Protein AF-A0A7S2APW9-F1 (afdb_monomer_lite)

Sequence (236 aa):
RNNRLPEVPPRSACGMRTLWIALDSVQDPMNLGAVIRSAHFLGAAGVIVCTKNSARLNGTVSKASAGAMELTDVYETNRMDILLRNAVEDGYPVYAAEASDDSNSNDEDDEDDGVDYEDGEFDEDSSSSSSALDSIDMMEAQAAQVEMASSSDSDEEKSDASTSPLTLSDGSIPRIPEGGKAILVIGNEGDGLRYNIRVNCTELVSVPKSPACNPEVDSLNLSVATAILIQKLLNG

Foldseek 3Di:
DDLEDDPQPCPPDFFAEEEEEEEALAADLLLLLLQLLLCQVLPHSAYEYEPPNHHDPDPSSCVSVVNSVVVGDYHYDNCLLSSLLVVVVVVAAEEFEDFPDPDPPPVPPPPPDDDDDDDDDDDDDDDDDDDDDDDDDDDDDDDDDDDDDDDDDDDDDDDDPCLPPQDEDPLDQDAAGGVGYHYYYWYYPPPTDDPSNVSSHNYYHYDDDDPPDDPVQRDDRRSVRSSVSSCRHRPD

Structure (mmCIF, N/CA/C/O backbone):
data_AF-A0A7S2APW9-F1
#
_entry.id   AF-A0A7S2APW9-F1
#
loop_
_atom_site.group_PDB
_atom_site.id
_atom_site.type_symbol
_atom_site.label_atom_id
_atom_site.label_alt_id
_atom_site.label_comp_id
_atom_site.label_asym_id
_atom_site.label_entity_id
_atom_site.label_seq_id
_atom_site.pdbx_PDB_ins_code
_atom_site.Cartn_x
_atom_site.Cartn_y
_atom_site.Cartn_z
_atom_site.occupancy
_atom_site.B_iso_or_equiv
_atom_site.auth_seq_id
_atom_site.auth_comp_id
_atom_site.auth_asym_id
_atom_site.auth_atom_id
_atom_site.pdbx_PDB_model_num
ATOM 1 N N . ARG A 1 1 ? 4.353 13.800 13.347 1.00 47.28 1 ARG A N 1
ATOM 2 C CA . ARG A 1 1 ? 5.181 13.381 14.511 1.00 47.28 1 ARG A CA 1
ATOM 3 C C . ARG A 1 1 ? 4.443 12.435 15.456 1.00 47.28 1 ARG A C 1
ATOM 5 O O . ARG A 1 1 ? 5.106 11.825 16.280 1.00 47.28 1 ARG A O 1
ATOM 12 N N . ASN A 1 2 ? 3.124 12.278 15.330 1.00 57.41 2 ASN A N 1
ATOM 13 C CA . ASN A 1 2 ? 2.394 11.265 16.083 1.00 57.41 2 ASN A CA 1
ATOM 14 C C . ASN A 1 2 ? 2.492 9.955 15.294 1.00 57.41 2 ASN A C 1
ATOM 16 O O . ASN A 1 2 ? 2.179 9.952 14.108 1.00 57.41 2 ASN A O 1
ATOM 20 N N . ASN A 1 3 ? 2.943 8.868 15.923 1.00 70.56 3 ASN A N 1
ATOM 21 C CA . ASN A 1 3 ? 3.022 7.536 15.304 1.00 70.56 3 ASN A CA 1
ATOM 22 C C . ASN A 1 3 ? 1.637 6.865 15.260 1.00 70.56 3 ASN A C 1
ATOM 24 O O . ASN A 1 3 ? 1.501 5.687 15.567 1.00 70.56 3 ASN A O 1
ATOM 28 N N . ARG A 1 4 ? 0.593 7.641 14.974 1.00 78.88 4 ARG A N 1
ATOM 29 C CA . ARG A 1 4 ? -0.787 7.180 14.842 1.00 78.88 4 ARG A CA 1
ATOM 30 C C . ARG A 1 4 ? -1.275 7.552 13.459 1.00 78.88 4 ARG A C 1
ATOM 32 O O . ARG A 1 4 ? -0.857 8.578 12.916 1.00 78.88 4 ARG A O 1
ATOM 39 N N . LEU A 1 5 ? -2.149 6.713 12.914 1.00 80.25 5 LEU A N 1
ATOM 40 C CA . LEU A 1 5 ? -2.843 7.055 11.687 1.00 80.25 5 LEU A CA 1
ATOM 41 C C . LEU A 1 5 ? -3.606 8.369 11.885 1.00 80.25 5 LEU A C 1
ATOM 43 O O . LEU A 1 5 ? -4.172 8.591 12.960 1.00 80.25 5 LEU A O 1
ATOM 47 N N . PRO A 1 6 ? -3.610 9.249 10.876 1.00 76.12 6 PRO A N 1
ATOM 48 C CA . PRO A 1 6 ? -4.484 10.407 10.897 1.00 76.12 6 PRO A CA 1
ATOM 49 C C . PRO A 1 6 ? -5.930 9.921 11.002 1.00 76.12 6 PRO A C 1
ATOM 51 O O . PRO A 1 6 ? -6.296 8.887 10.433 1.00 76.12 6 PRO A O 1
ATOM 54 N N . GLU A 1 7 ? -6.757 10.669 11.728 1.00 70.31 7 GLU A N 1
ATOM 55 C CA . GLU A 1 7 ? -8.192 10.431 11.676 1.00 70.31 7 GLU A CA 1
ATOM 56 C C . GLU A 1 7 ? -8.637 10.627 10.232 1.00 70.31 7 GLU A C 1
ATOM 58 O O . GLU A 1 7 ? -8.526 11.717 9.666 1.00 70.31 7 GLU A O 1
ATOM 63 N N . VAL A 1 8 ? -9.096 9.540 9.616 1.00 66.38 8 VAL A N 1
ATOM 64 C CA . VAL A 1 8 ? -9.720 9.623 8.304 1.00 66.38 8 VAL A CA 1
ATOM 65 C C . VAL A 1 8 ? -10.964 10.477 8.534 1.00 66.38 8 VAL A C 1
ATOM 67 O O . VAL A 1 8 ? -11.754 10.125 9.420 1.00 66.38 8 VAL A O 1
ATOM 70 N N . PRO A 1 9 ? -11.169 11.590 7.802 1.00 54.31 9 PRO A N 1
ATOM 71 C CA . PRO A 1 9 ? -12.425 12.314 7.909 1.00 54.31 9 PRO A CA 1
ATOM 72 C C . PRO A 1 9 ? -13.540 11.293 7.701 1.00 54.31 9 PRO A C 1
ATOM 74 O O . PRO A 1 9 ? -13.382 10.416 6.842 1.00 54.31 9 PRO A O 1
ATOM 77 N N . PRO A 1 10 ? -14.629 11.342 8.485 1.00 50.84 10 PRO A N 1
ATOM 78 C CA . PRO A 1 10 ? -15.689 10.373 8.342 1.00 50.84 10 PRO A CA 1
ATOM 79 C C . PRO A 1 10 ? -16.216 10.542 6.920 1.00 50.84 10 PRO A C 1
ATOM 81 O O . PRO A 1 10 ? -16.931 11.494 6.600 1.00 50.84 10 PRO A O 1
ATOM 84 N N . ARG A 1 11 ? -15.798 9.644 6.021 1.00 53.62 11 ARG A N 1
ATOM 85 C CA . ARG A 1 11 ? -16.421 9.446 4.720 1.00 53.62 11 ARG A CA 1
ATOM 86 C C . ARG A 1 11 ? -17.772 8.828 5.073 1.00 53.62 11 ARG A C 1
ATOM 88 O O . ARG A 1 11 ? -17.938 7.616 5.038 1.00 53.62 11 ARG A O 1
ATOM 95 N N . SER A 1 12 ? -18.676 9.682 5.563 1.00 43.09 12 SER A N 1
ATOM 96 C CA . SER A 1 12 ? -19.961 9.399 6.208 1.00 43.09 12 SER A CA 1
ATOM 97 C C . SER A 1 12 ? -20.981 8.860 5.214 1.00 43.09 12 SER A C 1
ATOM 99 O O . SER A 1 12 ? -22.057 9.423 5.029 1.00 43.09 12 SER A O 1
ATOM 101 N N . ALA A 1 13 ? -20.647 7.755 4.565 1.00 49.84 13 ALA A N 1
ATOM 102 C CA . ALA A 1 13 ? -21.597 6.920 3.872 1.00 49.84 13 ALA A CA 1
ATOM 103 C C . ALA A 1 13 ? -21.501 5.531 4.501 1.00 49.84 13 ALA A C 1
ATOM 105 O O . ALA A 1 13 ? -20.449 4.890 4.485 1.00 49.84 13 ALA A O 1
ATOM 106 N N . CYS A 1 14 ? -22.611 5.102 5.101 1.00 49.09 14 CYS A N 1
ATOM 107 C CA . CYS A 1 14 ? -22.834 3.732 5.540 1.00 49.09 14 CYS A CA 1
ATOM 108 C C . CYS A 1 14 ? -22.318 2.765 4.456 1.00 49.09 14 CYS A C 1
ATOM 110 O O . CYS A 1 14 ? -22.785 2.815 3.321 1.00 49.09 14 CYS A O 1
ATOM 112 N N . GLY A 1 15 ? -21.305 1.960 4.792 1.00 65.62 15 GLY A N 1
ATOM 113 C CA . GLY A 1 15 ? -20.757 0.918 3.917 1.00 65.62 15 GLY A CA 1
ATOM 114 C C . GLY A 1 15 ? -19.388 1.185 3.275 1.00 65.62 15 GLY A C 1
ATOM 115 O O . GLY A 1 15 ? -18.811 0.258 2.708 1.00 65.62 15 GLY A O 1
ATOM 116 N N . MET A 1 16 ? -18.809 2.387 3.392 1.00 78.88 16 MET A N 1
ATOM 117 C CA . MET A 1 16 ? -17.491 2.676 2.799 1.00 78.88 16 MET A CA 1
ATOM 118 C C . MET A 1 16 ? -16.350 1.966 3.542 1.00 78.88 16 MET A C 1
ATOM 120 O O . MET A 1 16 ? -16.144 2.175 4.736 1.00 78.88 16 MET A O 1
ATOM 124 N N . ARG A 1 17 ? -15.584 1.143 2.820 1.00 88.38 17 ARG A N 1
ATOM 125 C CA . ARG A 1 17 ? -14.361 0.493 3.318 1.00 88.38 17 ARG A CA 1
ATOM 126 C C . ARG A 1 17 ? -13.215 1.500 3.365 1.00 88.38 17 ARG A C 1
ATOM 128 O O . ARG A 1 17 ? -13.049 2.293 2.440 1.00 88.38 17 ARG A O 1
ATOM 135 N N . THR A 1 18 ? -12.410 1.446 4.418 1.00 90.44 18 THR A N 1
ATOM 136 C CA . THR A 1 18 ? -11.227 2.300 4.586 1.00 90.44 18 THR A CA 1
ATOM 137 C C . THR A 1 18 ? -9.969 1.450 4.491 1.00 90.44 18 THR A C 1
ATOM 139 O O . THR A 1 18 ? -9.743 0.587 5.332 1.00 90.44 18 THR A O 1
ATOM 142 N N . LEU A 1 19 ? -9.129 1.701 3.490 1.00 93.44 19 LEU A N 1
ATOM 143 C CA . LEU A 1 19 ? -7.855 1.004 3.328 1.00 93.44 19 LEU A CA 1
ATOM 144 C C . LEU A 1 19 ? -6.707 2.006 3.253 1.00 93.44 19 LEU A C 1
ATOM 146 O O . LEU A 1 19 ? -6.682 2.850 2.359 1.00 93.44 19 LEU A O 1
ATOM 150 N N . TRP A 1 20 ? -5.758 1.895 4.176 1.00 95.38 20 TRP A N 1
ATOM 151 C CA . TRP A 1 20 ? -4.487 2.616 4.132 1.00 95.38 20 TRP A CA 1
ATOM 152 C C . TRP A 1 20 ? -3.411 1.764 3.472 1.00 95.38 20 TRP A C 1
ATOM 154 O O . TRP A 1 20 ? -3.355 0.560 3.705 1.00 95.38 20 TRP A O 1
ATOM 164 N N . ILE A 1 21 ? -2.537 2.388 2.684 1.00 96.56 21 ILE A N 1
ATOM 165 C CA . ILE A 1 21 ? -1.404 1.703 2.053 1.00 96.56 21 ILE A CA 1
ATOM 166 C C . ILE A 1 21 ? -0.122 2.147 2.743 1.00 96.56 21 ILE A C 1
ATOM 168 O O . ILE A 1 21 ? 0.209 3.326 2.700 1.00 96.56 21 ILE A O 1
ATOM 172 N N . ALA A 1 22 ? 0.601 1.229 3.370 1.00 95.94 22 ALA A N 1
ATOM 173 C CA . ALA A 1 22 ? 1.898 1.482 3.978 1.00 95.94 22 ALA A CA 1
ATOM 174 C C . ALA A 1 22 ? 3.005 0.909 3.090 1.00 95.94 22 ALA A C 1
ATOM 176 O O . ALA A 1 22 ? 3.008 -0.272 2.767 1.00 95.94 22 ALA A O 1
ATOM 177 N N . LEU A 1 23 ? 3.950 1.751 2.693 1.00 95.06 23 LEU A N 1
ATOM 178 C CA . LEU A 1 23 ? 5.074 1.391 1.843 1.00 95.06 23 LEU A CA 1
ATOM 179 C C . LEU A 1 23 ? 6.351 1.401 2.675 1.00 95.06 23 LEU A C 1
ATOM 181 O O . LEU A 1 23 ? 6.814 2.462 3.111 1.00 95.06 23 LEU A O 1
ATOM 185 N N . ASP A 1 24 ? 6.921 0.218 2.888 1.00 92.75 24 ASP A N 1
ATOM 186 C CA . ASP A 1 24 ? 8.212 0.069 3.540 1.00 92.75 24 ASP A CA 1
ATOM 187 C C . ASP A 1 24 ? 9.326 -0.003 2.497 1.00 92.75 24 ASP A C 1
ATOM 189 O O . ASP A 1 24 ? 9.409 -0.924 1.690 1.00 92.75 24 ASP A O 1
ATOM 193 N N . SER A 1 25 ? 10.230 0.974 2.556 1.00 90.31 25 SER A N 1
ATOM 194 C CA . SER A 1 25 ? 11.487 0.957 1.807 1.00 90.31 25 SER A CA 1
ATOM 195 C C . SER A 1 25 ? 11.339 0.897 0.276 1.00 90.31 25 SER A C 1
ATOM 197 O O . SER A 1 25 ? 12.177 0.304 -0.404 1.00 90.31 25 SER A O 1
ATOM 199 N N . VAL A 1 26 ? 10.305 1.534 -0.288 1.00 92.81 26 VAL A N 1
ATOM 200 C CA . VAL A 1 26 ? 10.099 1.623 -1.746 1.00 92.81 26 VAL A CA 1
ATOM 201 C C . VAL A 1 26 ? 11.020 2.686 -2.338 1.00 92.81 26 VAL A C 1
ATOM 203 O O . VAL A 1 26 ? 10.765 3.882 -2.221 1.00 92.81 26 VAL A O 1
ATOM 206 N N . GLN A 1 27 ? 12.115 2.258 -2.962 1.00 93.00 27 GLN A N 1
ATOM 207 C CA . GLN A 1 27 ? 13.199 3.151 -3.394 1.00 93.00 27 GLN A CA 1
ATOM 208 C C . GLN A 1 27 ? 12.999 3.763 -4.784 1.00 93.00 27 GLN A C 1
ATOM 210 O O . GLN A 1 27 ? 13.539 4.838 -5.054 1.00 93.00 27 GLN A O 1
ATOM 215 N N . ASP A 1 28 ? 12.233 3.109 -5.658 1.00 94.19 28 ASP A N 1
ATOM 216 C CA . ASP A 1 28 ? 11.997 3.597 -7.014 1.00 94.19 28 ASP A CA 1
ATOM 217 C C . ASP A 1 28 ? 10.854 4.637 -7.048 1.00 94.19 28 ASP A C 1
ATOM 219 O O . ASP A 1 28 ? 9.709 4.315 -6.705 1.00 94.19 28 ASP A O 1
ATOM 223 N N . PRO A 1 29 ? 11.115 5.892 -7.476 1.00 94.75 29 PRO A N 1
ATOM 224 C CA . PRO A 1 29 ? 10.079 6.914 -7.607 1.00 94.75 29 PRO A CA 1
ATOM 225 C C . PRO A 1 29 ? 8.999 6.570 -8.644 1.00 94.75 29 PRO A C 1
ATOM 227 O O . PRO A 1 29 ? 7.879 7.074 -8.523 1.00 94.75 29 PRO A O 1
ATOM 230 N N . MET A 1 30 ? 9.299 5.744 -9.654 1.00 95.31 30 MET A N 1
ATOM 231 C CA . MET A 1 30 ? 8.300 5.328 -10.643 1.00 95.31 30 MET A CA 1
ATOM 232 C C . MET A 1 30 ? 7.276 4.383 -10.013 1.00 95.31 30 MET A C 1
ATOM 234 O O . MET A 1 30 ? 6.075 4.651 -10.103 1.00 95.31 30 MET A O 1
ATOM 238 N N . ASN A 1 31 ? 7.743 3.354 -9.300 1.00 94.94 31 ASN A N 1
ATOM 239 C CA . ASN A 1 31 ? 6.893 2.480 -8.492 1.00 94.94 31 ASN A CA 1
ATOM 240 C C . ASN A 1 31 ? 6.079 3.258 -7.449 1.00 94.94 31 ASN A C 1
ATOM 242 O O . ASN A 1 31 ? 4.862 3.087 -7.379 1.00 94.94 31 ASN A O 1
ATOM 246 N N . LEU A 1 32 ? 6.708 4.165 -6.691 1.00 95.62 32 LEU A N 1
ATOM 247 C CA . LEU A 1 32 ? 5.998 4.989 -5.706 1.00 95.62 32 LEU A CA 1
ATOM 248 C C . LEU A 1 32 ? 4.863 5.801 -6.353 1.00 95.62 32 LEU A C 1
ATOM 250 O O . LEU A 1 32 ? 3.732 5.796 -5.865 1.00 95.62 32 LEU A O 1
ATOM 254 N N . GLY A 1 33 ? 5.133 6.471 -7.477 1.00 96.69 33 GLY A N 1
ATOM 255 C CA . GLY A 1 33 ? 4.117 7.253 -8.182 1.00 96.69 33 GLY A CA 1
ATOM 256 C C . GLY A 1 33 ? 2.981 6.391 -8.739 1.00 96.69 33 GLY A C 1
ATOM 257 O O . GLY A 1 33 ? 1.812 6.766 -8.626 1.00 96.69 33 GLY A O 1
ATOM 258 N N . ALA A 1 34 ? 3.300 5.219 -9.292 1.00 96.88 34 ALA A N 1
ATOM 259 C CA . ALA A 1 34 ? 2.311 4.274 -9.804 1.00 96.88 34 ALA A CA 1
ATOM 260 C C . ALA A 1 34 ? 1.409 3.707 -8.692 1.00 96.88 34 ALA A C 1
ATOM 262 O O . ALA A 1 34 ? 0.194 3.583 -8.887 1.00 96.88 34 ALA A O 1
ATOM 263 N N . VAL A 1 35 ? 1.967 3.435 -7.507 1.00 97.00 35 VAL A N 1
ATOM 264 C CA . VAL A 1 35 ? 1.187 3.025 -6.332 1.00 97.00 35 VAL A CA 1
ATOM 265 C C . VAL A 1 35 ? 0.255 4.140 -5.877 1.00 97.00 35 VAL A C 1
ATOM 267 O O . VAL A 1 35 ? -0.933 3.882 -5.714 1.00 97.00 35 VAL A O 1
ATOM 270 N N . ILE A 1 36 ? 0.746 5.376 -5.730 1.00 97.00 36 ILE A N 1
ATOM 271 C CA . ILE A 1 36 ? -0.090 6.524 -5.332 1.00 97.00 36 ILE A CA 1
ATOM 272 C C . ILE A 1 36 ? -1.270 6.690 -6.296 1.00 97.00 36 ILE A C 1
ATOM 274 O O . ILE A 1 36 ? -2.416 6.847 -5.873 1.00 97.00 36 ILE A O 1
ATOM 278 N N . ARG A 1 37 ? -1.010 6.583 -7.603 1.00 97.12 37 ARG A N 1
ATOM 279 C CA . ARG A 1 37 ? -2.056 6.643 -8.630 1.00 97.12 37 ARG A CA 1
ATOM 280 C C . ARG A 1 37 ? -3.095 5.540 -8.476 1.00 97.12 37 ARG A C 1
ATOM 282 O O . ARG A 1 37 ? -4.290 5.818 -8.558 1.00 97.12 37 ARG A O 1
ATOM 289 N N . SER A 1 38 ? -2.643 4.307 -8.273 1.00 97.00 38 SER A N 1
ATOM 290 C CA . SER A 1 38 ? -3.523 3.147 -8.119 1.00 97.00 38 SER A CA 1
ATOM 291 C C . SER A 1 38 ? -4.346 3.246 -6.835 1.00 97.00 38 SER A C 1
ATOM 293 O O . SER A 1 38 ? -5.557 3.050 -6.870 1.00 97.00 38 SER A O 1
ATOM 295 N N . ALA A 1 39 ? -3.721 3.643 -5.726 1.00 95.81 39 ALA A N 1
ATOM 296 C CA . ALA A 1 39 ? -4.372 3.858 -4.439 1.00 95.81 39 ALA A CA 1
ATOM 297 C C . ALA A 1 39 ? -5.491 4.905 -4.541 1.00 95.81 39 ALA A C 1
ATOM 299 O O . ALA A 1 39 ? -6.616 4.641 -4.120 1.00 95.81 39 ALA A O 1
ATOM 300 N N . HIS A 1 40 ? -5.219 6.050 -5.174 1.00 94.62 40 HIS A N 1
ATOM 301 C CA . HIS A 1 40 ? -6.228 7.082 -5.406 1.00 94.62 40 HIS A CA 1
ATOM 302 C C . HIS A 1 40 ? -7.395 6.575 -6.258 1.00 94.62 40 HIS A C 1
ATOM 304 O O . HIS A 1 40 ? -8.558 6.743 -5.901 1.00 94.62 40 HIS A O 1
ATOM 310 N N . PHE A 1 41 ? -7.086 5.950 -7.398 1.00 94.75 41 PHE A N 1
ATOM 311 C CA . PHE A 1 41 ? -8.096 5.493 -8.351 1.00 94.75 41 PHE A CA 1
ATOM 312 C C . PHE A 1 41 ? -9.021 4.423 -7.760 1.00 94.75 41 PHE A C 1
ATOM 314 O O . PHE A 1 41 ? -10.219 4.425 -8.028 1.00 94.75 41 PHE A O 1
ATOM 321 N N . LEU A 1 42 ? -8.469 3.531 -6.938 1.00 93.75 42 LEU A N 1
ATOM 322 C CA . LEU A 1 42 ? -9.203 2.433 -6.313 1.00 93.75 42 LEU A CA 1
ATOM 323 C C . LEU A 1 42 ? -9.921 2.839 -5.015 1.00 93.75 42 LEU A C 1
ATOM 325 O O . LEU A 1 42 ? -10.652 2.030 -4.450 1.00 93.75 42 LEU A O 1
ATOM 329 N N . GLY A 1 43 ? -9.750 4.082 -4.555 1.00 91.00 43 GLY A N 1
ATOM 330 C CA . GLY A 1 43 ? -10.466 4.616 -3.396 1.00 91.00 43 GLY A CA 1
ATOM 331 C C . GLY A 1 43 ? -9.816 4.323 -2.044 1.00 91.00 43 GLY A C 1
ATOM 332 O O . GLY A 1 43 ? -10.506 4.370 -1.023 1.00 91.00 43 GLY A O 1
ATOM 333 N N . ALA A 1 44 ? -8.506 4.065 -2.008 1.00 93.00 44 ALA A N 1
ATOM 334 C CA . ALA A 1 44 ? -7.760 4.007 -0.754 1.00 93.00 44 ALA A CA 1
ATOM 335 C C . ALA A 1 44 ? -7.901 5.326 0.038 1.00 93.00 44 ALA A C 1
ATOM 337 O O . ALA A 1 44 ? -8.205 6.394 -0.505 1.00 93.00 44 ALA A O 1
ATOM 338 N N . ALA A 1 45 ? -7.710 5.244 1.352 1.00 92.31 45 ALA A N 1
ATOM 339 C CA . ALA A 1 45 ? -7.777 6.394 2.248 1.00 92.31 45 ALA A CA 1
ATOM 340 C C . ALA A 1 45 ? -6.570 7.322 2.062 1.00 92.31 45 ALA A C 1
ATOM 342 O O . ALA A 1 45 ? -6.732 8.536 2.027 1.00 92.31 45 ALA A O 1
ATOM 343 N N . GLY A 1 46 ? -5.388 6.737 1.883 1.00 92.88 46 GLY A N 1
ATOM 344 C CA . GLY A 1 46 ? -4.140 7.450 1.653 1.00 92.88 46 GLY A CA 1
ATOM 345 C C . GLY A 1 46 ? -2.948 6.499 1.667 1.00 92.88 46 GLY A C 1
ATOM 346 O O . GLY A 1 46 ? -3.103 5.281 1.826 1.00 92.88 46 GLY A O 1
ATOM 347 N N . VAL A 1 47 ? -1.758 7.067 1.489 1.00 95.19 47 VAL A N 1
ATOM 348 C CA . VAL A 1 47 ? -0.497 6.321 1.400 1.00 95.19 47 VAL A CA 1
ATOM 349 C C . VAL A 1 47 ? 0.455 6.786 2.496 1.00 95.19 47 VAL A C 1
ATOM 351 O O . VAL A 1 47 ? 0.579 7.975 2.769 1.00 95.19 47 VAL A O 1
ATOM 354 N N . ILE A 1 48 ? 1.144 5.850 3.131 1.00 94.88 48 ILE A N 1
ATOM 355 C CA . ILE A 1 48 ? 2.113 6.090 4.192 1.00 94.88 48 ILE A CA 1
ATOM 356 C C . ILE A 1 48 ? 3.455 5.585 3.693 1.00 94.88 48 ILE A C 1
ATOM 358 O O . ILE A 1 48 ? 3.560 4.447 3.251 1.00 94.88 48 ILE A O 1
ATOM 362 N N . VAL A 1 49 ? 4.485 6.416 3.770 1.00 94.12 49 VAL A N 1
ATOM 363 C CA . VAL A 1 49 ? 5.832 6.095 3.297 1.00 94.12 49 VAL A CA 1
ATOM 364 C C . VAL A 1 49 ? 6.854 6.261 4.414 1.00 94.12 49 VAL A C 1
ATOM 366 O O . VAL A 1 49 ? 6.719 7.107 5.305 1.00 94.12 49 VAL A O 1
ATOM 369 N N . CYS A 1 50 ? 7.915 5.462 4.372 1.00 90.69 50 CYS A N 1
ATOM 370 C CA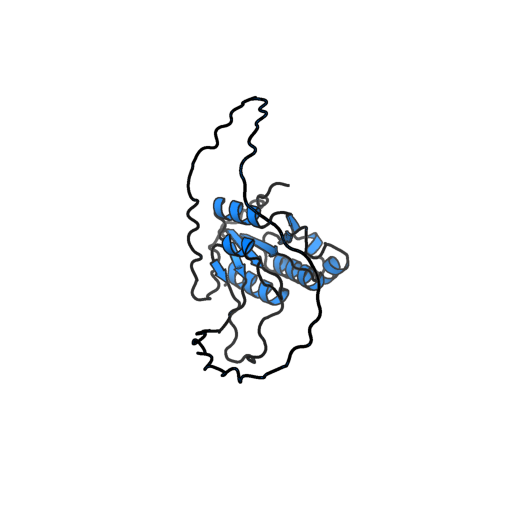 . CYS A 1 50 ? 9.056 5.639 5.260 1.00 90.69 50 CYS A CA 1
ATOM 371 C C . CYS A 1 50 ? 9.863 6.894 4.873 1.00 90.69 50 CYS A C 1
ATOM 373 O O . CYS A 1 50 ? 10.252 7.077 3.728 1.00 90.69 50 CYS A O 1
ATOM 375 N N . THR A 1 51 ? 10.198 7.740 5.846 1.00 89.56 51 THR A N 1
ATOM 376 C CA . THR A 1 51 ? 11.067 8.926 5.653 1.00 89.56 51 THR A CA 1
ATOM 377 C C . THR A 1 51 ? 12.497 8.566 5.237 1.00 89.56 51 THR A C 1
ATOM 379 O O . THR A 1 51 ? 13.203 9.376 4.635 1.00 89.56 51 THR A O 1
ATOM 382 N N . LYS A 1 52 ? 12.957 7.364 5.600 1.00 87.81 52 LYS A N 1
ATOM 383 C CA . LYS A 1 52 ? 14.286 6.834 5.279 1.00 87.81 52 LYS A CA 1
ATOM 384 C C . LYS A 1 52 ? 14.150 5.649 4.338 1.00 87.81 52 LYS A C 1
ATOM 386 O O . LYS A 1 52 ? 13.218 4.863 4.472 1.00 87.81 52 LYS A O 1
ATOM 391 N N . ASN A 1 53 ? 15.130 5.498 3.453 1.00 86.25 53 ASN A N 1
ATOM 392 C CA . ASN A 1 53 ? 15.246 4.376 2.516 1.00 86.25 53 ASN A CA 1
ATOM 393 C C . ASN A 1 53 ? 14.024 4.212 1.590 1.00 86.25 53 ASN A C 1
ATOM 395 O O . ASN A 1 53 ? 13.784 3.121 1.090 1.00 86.25 53 ASN A O 1
ATOM 399 N N . SER A 1 54 ? 13.276 5.294 1.358 1.00 90.06 54 SER A N 1
ATOM 400 C CA . SER A 1 54 ? 12.160 5.367 0.413 1.00 90.06 54 SER A CA 1
ATOM 401 C C . SER A 1 54 ? 12.392 6.511 -0.572 1.00 90.06 54 SER A C 1
ATOM 403 O O . SER A 1 54 ? 13.086 7.486 -0.259 1.00 90.06 54 SER A O 1
ATOM 405 N N . ALA A 1 55 ? 11.794 6.409 -1.755 1.00 91.25 55 ALA A N 1
ATOM 406 C CA . ALA A 1 55 ? 11.762 7.478 -2.737 1.00 91.25 55 ALA A CA 1
ATOM 407 C C . ALA A 1 55 ? 11.107 8.729 -2.138 1.00 91.25 55 ALA A C 1
ATOM 409 O O . ALA A 1 55 ? 10.082 8.656 -1.459 1.00 91.25 55 ALA A O 1
ATOM 410 N N . ARG A 1 56 ? 11.703 9.893 -2.408 1.00 92.44 56 ARG A N 1
ATOM 411 C CA . ARG A 1 56 ? 11.135 11.187 -2.018 1.00 92.44 56 ARG A CA 1
ATOM 412 C C . ARG A 1 56 ? 10.078 11.624 -3.019 1.00 92.44 56 ARG A C 1
ATOM 414 O O . ARG A 1 56 ? 10.241 11.409 -4.221 1.00 92.44 56 ARG A O 1
ATOM 421 N N . LEU A 1 57 ? 9.069 12.339 -2.535 1.00 91.94 57 LEU A N 1
ATOM 422 C CA . LEU A 1 57 ? 8.109 13.025 -3.393 1.00 91.94 57 LEU A CA 1
ATOM 423 C C . LEU A 1 57 ? 8.839 14.115 -4.196 1.00 91.94 57 LEU A C 1
ATOM 425 O O . LEU A 1 57 ? 9.362 15.082 -3.644 1.00 91.94 57 LEU A O 1
ATOM 429 N N . ASN A 1 58 ? 8.948 13.911 -5.508 1.00 94.31 58 ASN A N 1
ATOM 430 C CA . ASN A 1 58 ? 9.658 14.788 -6.437 1.00 94.31 58 ASN A CA 1
ATOM 431 C C . ASN A 1 58 ? 8.925 14.851 -7.793 1.00 94.31 58 ASN A C 1
ATOM 433 O O . ASN A 1 58 ? 7.880 14.226 -7.982 1.00 94.31 58 ASN A O 1
ATOM 437 N N . GLY A 1 59 ? 9.479 15.586 -8.764 1.00 95.62 59 GLY A N 1
ATOM 438 C CA . GLY A 1 59 ? 8.874 15.726 -10.096 1.00 95.62 59 GLY A CA 1
ATOM 439 C C . GLY A 1 59 ? 8.690 14.402 -10.853 1.00 95.62 59 GLY A C 1
ATOM 440 O O . GLY A 1 59 ? 7.739 14.267 -11.622 1.00 95.62 59 GLY A O 1
ATOM 441 N N . THR A 1 60 ? 9.543 13.402 -10.608 1.00 96.44 60 THR A N 1
ATOM 442 C CA . THR A 1 60 ? 9.410 12.063 -11.202 1.00 96.44 60 THR A CA 1
ATOM 443 C C . THR A 1 60 ? 8.195 11.333 -10.636 1.00 96.44 60 THR A C 1
ATOM 445 O O . THR A 1 60 ? 7.382 10.838 -11.413 1.00 96.44 60 THR A O 1
ATOM 448 N N . VAL A 1 61 ? 8.017 11.336 -9.308 1.00 96.25 61 VAL A N 1
ATOM 449 C CA . VAL A 1 61 ? 6.835 10.752 -8.642 1.00 96.25 61 VAL A CA 1
ATOM 450 C C . VAL A 1 61 ? 5.557 11.473 -9.081 1.00 96.25 61 VAL A C 1
ATOM 452 O O . VAL A 1 61 ? 4.566 10.827 -9.421 1.00 96.25 61 VAL A O 1
ATOM 455 N N . SER A 1 62 ? 5.589 12.808 -9.163 1.00 95.62 62 SER A N 1
ATOM 456 C CA . SER A 1 62 ? 4.468 13.619 -9.663 1.00 95.62 62 SER A CA 1
ATOM 457 C C . SER A 1 62 ? 4.054 13.189 -11.076 1.00 95.62 62 SER A C 1
ATOM 459 O O . SER A 1 62 ? 2.885 12.889 -11.327 1.00 95.62 62 SER A O 1
ATOM 461 N N . LYS A 1 63 ? 5.029 13.036 -11.982 1.00 96.56 63 LYS A N 1
ATOM 462 C CA . LYS A 1 63 ? 4.789 12.575 -13.354 1.00 96.56 63 LYS A CA 1
ATOM 463 C C . LYS A 1 63 ? 4.264 11.137 -13.407 1.00 96.56 63 LYS A C 1
ATOM 465 O O . LYS A 1 63 ? 3.293 10.880 -14.114 1.00 96.56 63 LYS A O 1
ATOM 470 N N . ALA A 1 64 ? 4.878 10.213 -12.668 1.00 96.81 64 ALA A N 1
ATOM 471 C CA . ALA A 1 64 ? 4.475 8.806 -12.622 1.00 96.81 64 ALA A CA 1
ATOM 472 C C . ALA A 1 64 ? 3.054 8.627 -12.057 1.00 96.81 64 ALA A C 1
ATOM 474 O O . ALA A 1 64 ? 2.267 7.835 -12.578 1.00 96.81 64 ALA A O 1
ATOM 475 N N . SER A 1 65 ? 2.693 9.428 -11.050 1.00 96.25 65 SER A N 1
ATOM 476 C CA . SER A 1 65 ? 1.360 9.414 -10.439 1.00 96.25 65 SER A CA 1
ATOM 477 C C . SER A 1 65 ? 0.261 10.046 -11.301 1.00 96.25 65 SER A C 1
ATOM 479 O O . SER A 1 65 ? -0.918 9.937 -10.967 1.00 96.25 65 SER A O 1
ATOM 481 N N . ALA A 1 66 ? 0.624 10.698 -12.414 1.00 94.25 66 ALA A N 1
ATOM 482 C CA . ALA A 1 66 ? -0.292 11.414 -13.302 1.00 94.25 66 ALA A CA 1
ATOM 483 C C . ALA A 1 66 ? -1.209 12.414 -12.563 1.00 94.25 66 ALA A C 1
ATOM 485 O O . ALA A 1 66 ? -2.389 12.536 -12.885 1.00 94.25 66 ALA A O 1
ATOM 486 N N . GLY A 1 67 ? -0.665 13.113 -11.560 1.00 92.12 67 GLY A N 1
ATOM 487 C CA . GLY A 1 67 ? -1.382 14.118 -10.765 1.00 92.12 67 GLY A CA 1
ATOM 488 C C . GLY A 1 67 ? -2.095 13.582 -9.519 1.00 92.12 67 GLY A C 1
ATOM 489 O O . GLY A 1 67 ? -2.554 14.380 -8.708 1.00 92.12 67 GLY A O 1
ATOM 490 N N . ALA A 1 68 ? -2.144 12.261 -9.304 1.00 94.12 68 ALA A N 1
ATOM 491 C CA . ALA A 1 68 ? -2.765 11.683 -8.108 1.00 94.12 68 ALA A CA 1
ATOM 492 C C . ALA A 1 68 ? -2.046 12.065 -6.802 1.00 94.12 68 ALA A C 1
ATOM 494 O O . ALA A 1 68 ? -2.678 12.115 -5.750 1.00 94.12 68 ALA A O 1
ATOM 495 N N . MET A 1 69 ? -0.745 12.368 -6.865 1.00 93.25 69 MET A N 1
ATOM 496 C CA . MET A 1 69 ? 0.049 12.807 -5.712 1.00 93.25 69 MET A CA 1
ATOM 497 C C . MET A 1 69 ? -0.459 14.111 -5.076 1.00 93.25 69 MET A C 1
ATOM 499 O O . MET A 1 69 ? -0.270 14.296 -3.884 1.00 93.25 69 MET A O 1
ATOM 503 N N . GLU A 1 70 ? -1.132 14.981 -5.836 1.00 91.81 70 GLU A N 1
ATOM 504 C CA . GLU A 1 70 ? -1.682 16.250 -5.323 1.00 91.81 70 GLU A CA 1
ATOM 505 C C . GLU A 1 70 ? -3.072 16.088 -4.683 1.00 91.81 70 GLU A C 1
ATOM 507 O O . GLU A 1 70 ? -3.582 17.005 -4.044 1.00 91.81 70 GLU A O 1
ATOM 512 N N . LEU A 1 71 ? -3.717 14.939 -4.906 1.00 91.38 71 LEU A N 1
ATOM 513 C CA . LEU A 1 71 ? -5.083 14.646 -4.459 1.00 91.38 71 LEU A CA 1
ATOM 514 C C . LEU A 1 71 ? -5.126 13.591 -3.350 1.00 91.38 71 LEU A C 1
ATOM 516 O O . LEU A 1 71 ? -6.116 13.486 -2.632 1.00 91.38 71 LEU A O 1
ATOM 520 N N . THR A 1 72 ? -4.075 12.780 -3.249 1.00 90.69 72 THR A N 1
ATOM 521 C CA . THR A 1 72 ? -3.965 11.699 -2.270 1.00 90.69 72 THR A CA 1
ATOM 522 C C . THR A 1 72 ? -3.221 12.198 -1.053 1.00 90.69 72 THR A C 1
ATOM 524 O O . THR A 1 72 ? -2.131 12.752 -1.183 1.00 90.69 72 THR A O 1
ATOM 527 N N . ASP A 1 73 ? -3.750 11.919 0.131 1.00 91.12 73 ASP A N 1
ATOM 528 C CA . ASP A 1 73 ? -3.022 12.188 1.360 1.00 91.12 73 ASP A CA 1
ATOM 529 C C . ASP A 1 73 ? -1.834 11.221 1.483 1.00 91.12 73 ASP A C 1
ATOM 531 O O . ASP A 1 73 ? -2.005 10.003 1.630 1.00 91.12 73 ASP A O 1
ATOM 535 N N . VAL A 1 74 ? -0.619 11.769 1.389 1.00 91.75 74 VAL A N 1
ATOM 536 C CA . VAL A 1 74 ? 0.635 11.030 1.573 1.00 91.75 74 VAL A CA 1
ATOM 537 C C . VAL A 1 74 ? 1.279 11.437 2.894 1.00 91.75 74 VAL A C 1
ATOM 539 O O . VAL A 1 74 ? 1.604 12.604 3.109 1.00 91.75 74 VAL A O 1
ATOM 542 N N . TYR A 1 75 ? 1.493 10.463 3.775 1.00 91.62 75 TYR A N 1
ATOM 543 C CA . TYR A 1 75 ? 2.082 10.666 5.095 1.00 91.62 75 TYR A CA 1
ATOM 544 C C . TYR A 1 75 ? 3.466 10.046 5.174 1.00 91.62 75 TYR A C 1
ATOM 546 O O . TYR A 1 75 ? 3.666 8.897 4.797 1.00 91.62 75 TYR A O 1
ATOM 554 N N . GLU A 1 76 ? 4.419 10.775 5.741 1.00 90.88 76 GLU A N 1
ATOM 555 C CA . GLU A 1 76 ? 5.752 10.239 5.995 1.00 90.88 76 GLU A CA 1
ATOM 556 C C . GLU A 1 76 ? 5.914 9.856 7.473 1.00 90.88 76 GLU A C 1
ATOM 558 O O . GLU A 1 76 ? 5.608 10.643 8.375 1.00 90.88 76 GLU A O 1
ATOM 563 N N . THR A 1 77 ? 6.443 8.659 7.738 1.00 89.62 77 THR A N 1
ATOM 564 C CA . THR A 1 77 ? 6.781 8.188 9.091 1.00 89.62 77 THR A CA 1
ATOM 565 C C . THR A 1 77 ? 8.249 7.784 9.203 1.00 89.62 77 THR A C 1
ATOM 567 O O . THR A 1 77 ? 8.871 7.305 8.258 1.00 89.62 77 THR A O 1
ATOM 570 N N . ASN A 1 78 ? 8.856 7.994 10.368 1.00 89.12 78 ASN A N 1
ATOM 571 C CA . ASN A 1 78 ? 10.206 7.512 10.677 1.00 89.12 78 ASN A CA 1
ATOM 572 C C . ASN A 1 78 ? 10.212 6.153 11.384 1.00 89.12 78 ASN A C 1
ATOM 574 O O . ASN A 1 78 ? 11.257 5.507 11.428 1.00 89.12 78 ASN A O 1
ATOM 578 N N . ARG A 1 79 ? 9.068 5.741 11.936 1.00 90.31 79 ARG A N 1
ATOM 579 C CA . ARG A 1 79 ? 8.886 4.510 12.702 1.00 90.31 79 ARG A CA 1
ATOM 580 C C . ARG A 1 79 ? 7.599 3.823 12.270 1.00 90.31 79 ARG A C 1
ATOM 582 O O . ARG A 1 79 ? 6.549 3.990 12.890 1.00 90.31 79 ARG A O 1
ATOM 589 N N . MET A 1 80 ? 7.687 3.098 11.155 1.00 91.00 80 MET A N 1
ATOM 590 C CA . MET A 1 80 ? 6.569 2.318 10.618 1.00 91.00 80 MET A CA 1
ATOM 591 C C . MET A 1 80 ? 6.157 1.199 11.585 1.00 91.00 80 MET A C 1
ATOM 593 O O . MET A 1 80 ? 4.974 0.957 11.769 1.00 91.00 80 MET A O 1
ATOM 597 N N . ASP A 1 81 ? 7.123 0.601 12.279 1.00 91.81 81 ASP A N 1
ATOM 598 C CA . ASP A 1 81 ? 6.931 -0.413 13.319 1.00 91.81 81 ASP A CA 1
ATOM 599 C C . ASP A 1 81 ? 5.943 0.040 14.406 1.00 91.81 81 ASP A C 1
ATOM 601 O O . ASP A 1 81 ? 4.946 -0.631 14.666 1.00 91.81 81 ASP A O 1
ATOM 605 N N . ILE A 1 82 ? 6.173 1.219 14.998 1.00 92.56 82 ILE A N 1
ATOM 606 C CA . ILE A 1 82 ? 5.273 1.760 16.027 1.00 92.56 82 ILE A CA 1
ATOM 607 C C . ILE A 1 82 ?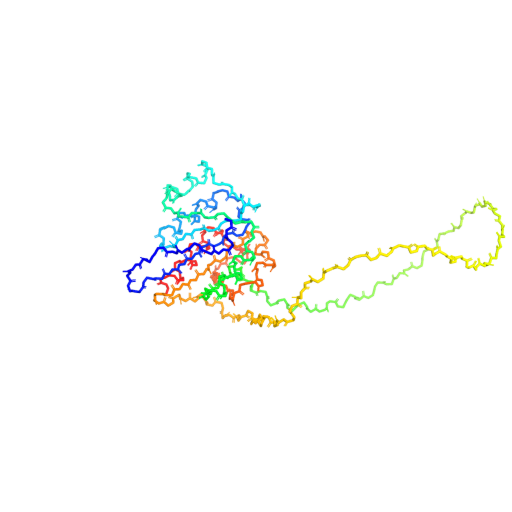 3.920 2.125 15.426 1.00 92.56 82 ILE A C 1
ATOM 609 O O . ILE A 1 82 ? 2.894 1.914 16.065 1.00 92.56 82 ILE A O 1
ATOM 613 N N . LEU A 1 83 ? 3.912 2.699 14.221 1.00 93.38 83 LEU A N 1
ATOM 614 C CA . LEU A 1 83 ? 2.670 3.108 13.575 1.00 93.38 83 LEU A CA 1
ATOM 615 C C . LEU A 1 83 ? 1.742 1.911 13.352 1.00 93.38 83 LEU A C 1
ATOM 617 O O . LEU A 1 83 ? 0.559 2.006 13.671 1.00 93.38 83 LEU A O 1
ATOM 621 N N . LEU A 1 84 ? 2.278 0.795 12.855 1.00 93.12 84 LEU A N 1
ATOM 622 C CA . LEU A 1 84 ? 1.505 -0.426 12.636 1.00 93.12 84 LEU A CA 1
ATOM 623 C C . LEU A 1 84 ? 1.037 -1.040 13.953 1.00 93.12 84 LEU A C 1
ATOM 625 O O . LEU A 1 84 ? -0.139 -1.366 14.071 1.00 93.12 84 LEU A O 1
ATOM 629 N N . ARG A 1 85 ? 1.905 -1.112 14.969 1.00 92.38 85 ARG A N 1
ATOM 630 C CA . ARG A 1 85 ? 1.518 -1.603 16.299 1.00 92.38 85 ARG A CA 1
ATOM 631 C C . ARG A 1 85 ? 0.358 -0.801 16.893 1.00 92.38 85 ARG A C 1
ATOM 633 O O . ARG A 1 85 ? -0.641 -1.381 17.304 1.00 92.38 85 ARG A O 1
ATOM 640 N N . ASN A 1 86 ? 0.458 0.526 16.876 1.00 92.25 86 ASN A N 1
ATOM 641 C CA . ASN A 1 86 ? -0.612 1.399 17.357 1.00 92.25 86 ASN A CA 1
ATOM 642 C C . ASN A 1 86 ? -1.895 1.228 16.534 1.00 92.25 86 ASN A C 1
ATOM 644 O O . ASN A 1 86 ? -2.991 1.316 17.075 1.00 92.25 86 ASN A O 1
ATOM 648 N N . ALA A 1 87 ? -1.779 0.988 15.226 1.00 91.56 87 ALA A N 1
ATOM 649 C CA . ALA A 1 87 ? -2.942 0.753 14.385 1.00 91.56 87 ALA A CA 1
ATOM 650 C C . ALA A 1 87 ? -3.645 -0.572 14.715 1.00 91.56 87 ALA A C 1
ATOM 652 O O . ALA A 1 87 ? -4.875 -0.605 14.742 1.00 91.56 87 ALA A O 1
ATOM 653 N N . VAL A 1 88 ? -2.891 -1.633 15.014 1.00 90.88 88 VAL A N 1
ATOM 654 C CA . VAL A 1 88 ? -3.452 -2.903 15.505 1.00 90.88 88 VAL A CA 1
ATOM 655 C C . VAL A 1 88 ? -4.187 -2.683 16.829 1.00 90.88 88 VAL A C 1
ATOM 657 O O . VAL A 1 88 ? -5.324 -3.129 16.970 1.00 90.88 88 VAL A O 1
ATOM 660 N N . GLU A 1 89 ? -3.595 -1.929 17.762 1.00 90.19 89 GLU A N 1
ATOM 661 C CA . GLU A 1 89 ? -4.243 -1.541 19.028 1.00 90.19 89 GLU A CA 1
ATOM 662 C C . GLU A 1 89 ? -5.528 -0.719 18.799 1.00 90.19 89 GLU A C 1
ATOM 664 O O . GLU A 1 89 ? -6.525 -0.905 19.496 1.00 90.19 89 GLU A O 1
ATOM 669 N N . ASP A 1 90 ? -5.550 0.129 17.767 1.00 88.81 90 ASP A N 1
ATOM 670 C CA . ASP A 1 90 ? -6.725 0.901 17.344 1.00 88.81 90 ASP A CA 1
ATOM 671 C C . ASP A 1 90 ? -7.758 0.061 16.555 1.00 88.81 90 ASP A C 1
ATOM 673 O O . ASP A 1 90 ? -8.783 0.588 16.099 1.00 88.81 90 ASP A O 1
ATOM 677 N N . GLY A 1 91 ? -7.511 -1.239 16.372 1.00 88.88 91 GLY A N 1
ATOM 678 C CA . GLY A 1 91 ? -8.409 -2.185 15.709 1.00 88.88 91 GLY A CA 1
ATOM 679 C C . GLY A 1 91 ? -8.356 -2.148 14.181 1.00 88.88 91 GLY A C 1
ATOM 680 O O . GLY A 1 91 ? -9.371 -2.406 13.533 1.00 88.88 91 GLY A O 1
ATOM 681 N N . TYR A 1 92 ? -7.222 -1.770 13.588 1.00 91.06 92 TYR A N 1
ATOM 682 C CA . TYR A 1 92 ? -6.960 -1.967 12.161 1.00 91.06 92 TYR A CA 1
ATOM 683 C C . TYR A 1 92 ? -6.283 -3.332 11.949 1.00 91.06 92 TYR A C 1
ATOM 685 O O . TYR A 1 92 ? -5.179 -3.532 12.451 1.00 91.06 92 TYR A O 1
ATOM 693 N N . PRO A 1 93 ? -6.877 -4.254 11.171 1.00 92.94 93 PRO A N 1
ATOM 694 C CA . PRO A 1 93 ? -6.156 -5.391 10.618 1.00 92.94 93 PRO A CA 1
ATOM 695 C C . PRO A 1 93 ? -5.020 -4.889 9.726 1.00 92.94 93 PRO A C 1
ATOM 697 O O . PRO A 1 93 ? -5.218 -3.969 8.921 1.00 92.94 93 PRO A O 1
ATOM 700 N N . VAL A 1 94 ? -3.844 -5.495 9.865 1.00 94.75 94 VAL A N 1
ATOM 701 C CA . VAL A 1 94 ? -2.658 -5.159 9.076 1.00 94.75 94 VAL A CA 1
ATOM 702 C C . VAL A 1 94 ? -2.303 -6.345 8.186 1.00 94.75 94 VAL A C 1
ATOM 704 O O . VAL A 1 94 ? -1.848 -7.378 8.669 1.00 94.75 94 VAL A O 1
ATOM 707 N N . TYR A 1 95 ? -2.504 -6.184 6.883 1.00 94.75 95 TYR A N 1
ATOM 708 C CA . TYR A 1 95 ? -2.175 -7.175 5.865 1.00 94.75 95 TYR A CA 1
ATOM 709 C C . TYR A 1 95 ? -0.778 -6.909 5.313 1.00 94.75 95 TYR A C 1
ATOM 711 O O . TYR A 1 95 ? -0.505 -5.796 4.871 1.00 94.75 95 TYR A O 1
ATOM 719 N N . ALA A 1 96 ? 0.097 -7.905 5.310 1.00 93.12 96 ALA A N 1
ATOM 720 C CA . ALA A 1 96 ? 1.439 -7.813 4.744 1.00 93.12 96 ALA A CA 1
ATOM 721 C C . ALA A 1 96 ? 1.483 -8.481 3.370 1.00 93.12 96 ALA A C 1
ATOM 723 O O . ALA A 1 96 ? 1.144 -9.653 3.250 1.00 93.12 96 ALA A O 1
ATOM 724 N N . ALA A 1 97 ? 1.898 -7.745 2.339 1.00 91.50 97 ALA A N 1
ATOM 725 C CA . ALA A 1 97 ? 2.094 -8.308 1.013 1.00 91.50 97 ALA A CA 1
ATOM 726 C C . ALA A 1 97 ? 3.420 -9.066 0.933 1.00 91.50 97 ALA A C 1
ATOM 728 O O . ALA A 1 97 ? 4.487 -8.469 1.096 1.00 91.50 97 ALA A O 1
ATOM 729 N N . GLU A 1 98 ? 3.337 -10.356 0.633 1.00 86.44 98 GLU A N 1
ATOM 730 C CA . GLU A 1 98 ? 4.484 -11.242 0.446 1.00 86.44 98 GLU A CA 1
ATOM 731 C C . GLU A 1 98 ? 4.331 -12.021 -0.867 1.00 86.44 98 GLU A C 1
ATOM 733 O O . GLU A 1 98 ? 3.223 -12.167 -1.401 1.00 86.44 98 GLU A O 1
ATOM 738 N N . ALA A 1 99 ? 5.448 -12.462 -1.443 1.00 79.88 99 ALA A N 1
ATOM 739 C CA . ALA A 1 99 ? 5.405 -13.340 -2.602 1.00 79.88 99 ALA A CA 1
ATOM 740 C C . ALA A 1 99 ? 4.865 -14.713 -2.174 1.00 79.88 99 ALA A C 1
ATOM 742 O O . ALA A 1 99 ? 5.122 -15.181 -1.069 1.00 79.88 99 ALA A O 1
ATOM 743 N N . SER A 1 100 ? 4.070 -15.346 -3.035 1.00 67.50 100 SER A N 1
ATOM 744 C CA . SER A 1 100 ? 3.740 -16.758 -2.861 1.00 67.50 100 SER A CA 1
ATOM 745 C C . SER A 1 100 ? 4.970 -17.573 -3.253 1.00 67.50 100 SER A C 1
ATOM 747 O O . SER A 1 100 ? 5.288 -17.707 -4.441 1.00 67.50 100 SER A O 1
ATOM 749 N N . ASP A 1 101 ? 5.676 -18.070 -2.244 1.00 62.69 101 ASP A N 1
ATOM 750 C CA . ASP A 1 101 ? 6.705 -19.080 -2.429 1.00 62.69 101 ASP A CA 1
ATOM 751 C C . ASP A 1 101 ? 5.998 -20.436 -2.515 1.00 62.69 101 ASP A C 1
ATOM 753 O O . ASP A 1 101 ? 5.450 -20.929 -1.533 1.00 62.69 101 ASP A O 1
ATOM 757 N N . ASP A 1 102 ? 6.005 -21.053 -3.700 1.00 53.00 102 ASP A N 1
ATOM 758 C CA . ASP A 1 102 ? 5.548 -22.440 -3.898 1.00 53.00 102 ASP A CA 1
ATOM 759 C C . ASP A 1 102 ? 6.550 -23.466 -3.301 1.00 53.00 102 ASP A C 1
ATOM 761 O O . ASP A 1 102 ? 6.487 -24.669 -3.565 1.00 53.00 102 ASP A O 1
ATOM 765 N N . SER A 1 103 ? 7.495 -22.999 -2.484 1.00 48.03 103 SER A N 1
ATOM 766 C CA . SER A 1 103 ? 8.635 -23.749 -1.973 1.00 48.03 103 SER A CA 1
ATOM 767 C C . SER A 1 103 ? 8.268 -24.520 -0.708 1.00 48.03 103 SER A C 1
ATOM 769 O O . SER A 1 103 ? 8.440 -24.055 0.417 1.00 48.03 103 SER A O 1
ATOM 771 N N . ASN A 1 104 ? 7.833 -25.762 -0.892 1.00 41.03 104 ASN A N 1
ATOM 772 C CA . ASN A 1 104 ? 8.071 -26.819 0.081 1.00 41.03 104 ASN A CA 1
ATOM 773 C C . ASN A 1 104 ? 9.589 -27.099 0.121 1.00 41.03 104 ASN A C 1
ATOM 775 O O . ASN A 1 104 ? 10.045 -28.068 -0.481 1.00 41.03 104 ASN A O 1
ATOM 779 N N . SER A 1 105 ? 10.381 -26.237 0.768 1.00 44.34 105 SER A N 1
ATOM 780 C CA . SER A 1 105 ? 11.771 -26.551 1.113 1.00 44.34 105 SER A CA 1
ATOM 781 C C . SER A 1 105 ? 11.757 -27.502 2.311 1.00 44.34 105 SER A C 1
ATOM 783 O O . SER A 1 105 ? 11.968 -27.110 3.458 1.00 44.34 105 SER A O 1
ATOM 785 N N . ASN A 1 106 ? 11.456 -28.773 2.039 1.00 40.31 106 ASN A N 1
ATOM 786 C CA . ASN A 1 106 ? 12.130 -29.830 2.774 1.00 40.31 106 ASN A CA 1
ATOM 787 C C . ASN A 1 106 ? 13.586 -29.738 2.317 1.00 40.31 106 ASN A C 1
ATOM 789 O O . ASN A 1 106 ? 13.944 -30.313 1.292 1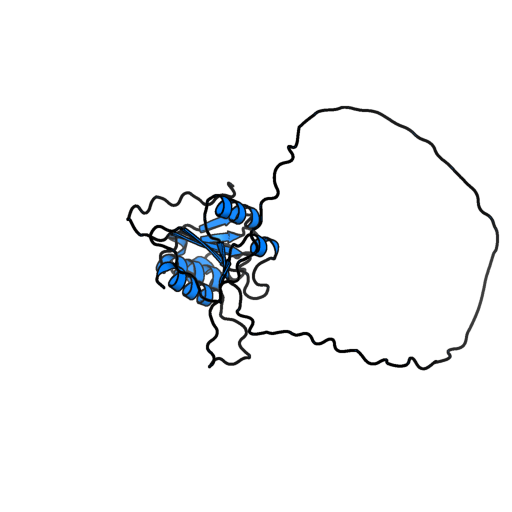.00 40.31 106 ASN A O 1
ATOM 793 N N . ASP A 1 107 ? 14.382 -28.944 3.026 1.00 47.75 107 ASP A N 1
ATOM 794 C CA . ASP A 1 107 ? 15.820 -29.154 3.037 1.00 47.75 107 ASP A CA 1
ATOM 795 C C . ASP A 1 107 ? 15.997 -30.525 3.703 1.00 47.75 107 ASP A C 1
ATOM 797 O O . ASP A 1 107 ? 15.995 -30.651 4.926 1.00 47.75 107 ASP A O 1
ATOM 801 N N . GLU A 1 108 ? 15.956 -31.583 2.889 1.00 48.56 108 GLU A N 1
ATOM 802 C CA . GLU A 1 108 ? 16.480 -32.880 3.288 1.00 48.56 108 GLU A CA 1
ATOM 803 C C . GLU A 1 108 ? 17.954 -32.642 3.611 1.00 48.56 108 GLU A C 1
ATOM 805 O O . GLU A 1 108 ? 18.687 -32.064 2.808 1.00 48.56 108 GLU A O 1
ATOM 810 N N . ASP A 1 109 ? 18.331 -33.003 4.834 1.00 46.81 109 ASP A N 1
ATOM 811 C CA . ASP A 1 109 ? 19.699 -33.010 5.317 1.00 46.81 109 ASP A CA 1
ATOM 812 C C . ASP A 1 109 ? 20.577 -33.769 4.306 1.00 46.81 109 ASP A C 1
ATOM 814 O O . ASP A 1 109 ? 20.596 -35.001 4.294 1.00 46.81 109 ASP A O 1
ATOM 818 N N . ASP A 1 110 ? 21.298 -33.045 3.445 1.00 53.41 110 ASP A N 1
ATOM 819 C CA . ASP A 1 110 ? 22.434 -33.613 2.729 1.00 53.41 110 ASP A CA 1
ATOM 820 C C . ASP A 1 110 ? 23.498 -33.920 3.795 1.00 53.41 110 ASP A C 1
ATOM 822 O O . ASP A 1 110 ? 24.263 -33.055 4.234 1.00 53.41 110 ASP A O 1
ATOM 826 N N . GLU A 1 111 ? 23.487 -35.168 4.268 1.00 53.78 111 GLU A N 1
ATOM 827 C CA . GLU A 1 111 ? 24.626 -35.821 4.902 1.00 53.78 111 GLU A CA 1
ATOM 828 C C . GLU A 1 111 ? 25.828 -35.676 3.951 1.00 53.78 111 GLU A C 1
ATOM 830 O O . GLU A 1 111 ? 25.961 -36.414 2.976 1.00 53.78 111 GLU A O 1
ATOM 835 N N . ASP A 1 112 ? 26.688 -34.683 4.202 1.00 51.00 112 ASP A N 1
ATOM 836 C CA . ASP A 1 112 ? 27.975 -34.557 3.515 1.00 51.00 112 ASP A CA 1
ATOM 837 C C . ASP A 1 112 ? 28.889 -35.690 3.998 1.00 51.00 112 ASP A C 1
ATOM 839 O O . ASP A 1 112 ? 29.480 -35.648 5.084 1.00 51.00 112 ASP A O 1
ATOM 843 N N . ASP A 1 113 ? 28.911 -36.748 3.187 1.00 49.34 113 ASP A N 1
ATOM 844 C CA . ASP A 1 113 ? 29.804 -37.892 3.275 1.00 49.34 113 ASP A CA 1
ATOM 845 C C . ASP A 1 113 ? 31.266 -37.429 3.364 1.00 49.34 113 ASP A C 1
ATOM 847 O O . ASP A 1 113 ? 31.769 -36.647 2.557 1.00 49.34 113 ASP A O 1
ATOM 851 N N . GLY A 1 114 ? 31.960 -37.960 4.370 1.00 50.06 114 GLY A N 1
ATOM 852 C CA . GLY A 1 114 ? 33.313 -37.577 4.741 1.00 50.06 114 GLY A CA 1
ATOM 853 C C . GLY A 1 114 ? 34.314 -37.568 3.586 1.00 50.06 114 GLY A C 1
ATOM 854 O O . GLY A 1 114 ? 34.497 -38.552 2.870 1.00 50.06 114 GLY A O 1
ATOM 855 N N . VAL A 1 115 ? 35.050 -36.463 3.491 1.00 46.53 115 VAL A N 1
ATOM 856 C CA . VAL A 1 115 ? 36.303 -36.393 2.741 1.00 46.53 115 VAL A CA 1
ATOM 857 C C . VAL A 1 115 ? 37.461 -36.609 3.711 1.00 46.53 115 VAL A C 1
ATOM 859 O O . VAL A 1 115 ? 37.726 -35.785 4.587 1.00 46.53 115 VAL A O 1
ATOM 862 N N . ASP A 1 116 ? 38.129 -37.751 3.549 1.00 46.38 116 ASP A N 1
ATOM 863 C CA . ASP A 1 116 ? 39.383 -38.105 4.208 1.00 46.38 116 ASP A CA 1
ATOM 864 C C . ASP A 1 116 ? 40.456 -37.041 3.919 1.00 46.38 116 ASP A C 1
ATOM 866 O O . ASP A 1 116 ? 40.800 -36.771 2.766 1.00 46.38 116 ASP A O 1
ATOM 870 N N . TYR A 1 117 ? 41.016 -36.444 4.973 1.00 52.84 117 TYR A N 1
ATOM 871 C CA . TYR A 1 117 ? 42.240 -35.659 4.856 1.00 52.84 117 TYR A CA 1
ATOM 872 C C . TYR A 1 117 ? 43.423 -36.624 4.729 1.00 52.84 117 TYR A C 1
ATOM 874 O O . TYR A 1 117 ? 43.806 -37.273 5.702 1.00 52.84 117 TYR A O 1
ATOM 882 N N . GLU A 1 118 ? 43.998 -36.723 3.529 1.00 44.66 118 GLU A N 1
ATOM 883 C CA . GLU A 1 118 ? 45.293 -37.376 3.332 1.00 44.66 118 GLU A CA 1
ATOM 884 C C . GLU A 1 118 ? 46.411 -36.560 4.002 1.00 44.66 118 GLU A C 1
ATOM 886 O O . GLU A 1 118 ? 46.544 -35.351 3.789 1.00 44.66 118 GLU A O 1
ATOM 891 N N . ASP A 1 119 ? 47.215 -37.257 4.809 1.00 47.62 119 ASP A N 1
ATOM 892 C CA . ASP A 1 119 ? 48.451 -36.773 5.421 1.00 47.62 119 ASP A CA 1
ATOM 893 C C . ASP A 1 119 ? 49.441 -36.309 4.343 1.00 47.62 119 ASP A C 1
ATOM 895 O O . ASP A 1 119 ? 49.862 -37.077 3.476 1.00 47.62 119 ASP A O 1
ATOM 899 N N . GLY A 1 120 ? 49.849 -35.045 4.431 1.00 45.16 120 GLY A N 1
ATOM 900 C CA . GLY A 1 120 ? 50.929 -34.471 3.639 1.00 45.16 120 GLY A CA 1
ATOM 901 C C . GLY A 1 120 ? 51.980 -33.859 4.553 1.00 45.16 120 GLY A C 1
ATOM 902 O O . GLY A 1 120 ? 51.813 -32.736 5.025 1.00 45.16 120 GLY A O 1
ATOM 903 N N . GLU A 1 121 ? 53.057 -34.610 4.781 1.00 49.53 121 GLU A N 1
ATOM 904 C CA . GLU A 1 121 ? 54.324 -34.148 5.353 1.00 49.53 121 GLU A CA 1
ATOM 905 C C . GLU A 1 121 ? 54.798 -32.848 4.684 1.00 49.53 121 GLU A C 1
ATOM 907 O O . GLU A 1 121 ? 54.940 -32.773 3.461 1.00 49.53 121 GLU A O 1
ATOM 912 N N . PHE A 1 122 ? 55.121 -31.834 5.488 1.00 41.47 122 PHE A N 1
ATOM 913 C CA . PHE A 1 122 ? 56.058 -30.801 5.065 1.00 41.47 122 PHE A CA 1
ATOM 914 C C . PHE A 1 122 ? 57.021 -30.486 6.205 1.00 41.47 122 PHE A C 1
ATOM 916 O O . PHE A 1 122 ? 56.622 -30.008 7.269 1.00 41.47 122 PHE A O 1
ATOM 923 N N . ASP A 1 123 ? 58.279 -30.829 5.945 1.00 39.97 123 ASP A N 1
ATOM 924 C CA . ASP A 1 123 ? 59.406 -30.750 6.856 1.00 39.97 123 ASP A CA 1
ATOM 925 C C . ASP A 1 123 ? 59.713 -29.330 7.343 1.00 39.97 123 ASP A C 1
ATOM 927 O O . ASP A 1 123 ? 59.481 -28.314 6.681 1.00 39.97 123 ASP A O 1
ATOM 931 N N . GLU A 1 124 ? 60.282 -29.333 8.543 1.00 54.59 124 GLU A N 1
ATOM 932 C CA . GLU A 1 124 ? 60.875 -28.230 9.279 1.00 54.59 124 GLU A CA 1
ATOM 933 C C . GLU A 1 124 ? 61.888 -27.427 8.452 1.00 54.59 124 GLU A C 1
ATOM 935 O O . GLU A 1 124 ? 62.688 -27.984 7.708 1.00 54.59 124 GLU A O 1
ATOM 940 N N . ASP A 1 125 ? 61.982 -26.126 8.736 1.00 36.59 125 ASP A N 1
ATOM 941 C CA . ASP A 1 125 ? 63.297 -25.591 9.068 1.00 36.59 125 ASP A CA 1
ATOM 942 C C . ASP A 1 125 ? 63.208 -24.479 10.117 1.00 36.59 125 ASP A C 1
ATOM 944 O O . ASP A 1 125 ? 62.562 -23.437 9.985 1.00 36.59 125 ASP A O 1
ATOM 948 N N . SER A 1 126 ? 63.880 -24.794 11.214 1.00 48.16 126 SER A N 1
ATOM 949 C CA . SER A 1 126 ? 64.132 -24.024 12.418 1.00 48.16 126 SER A CA 1
ATOM 950 C C . SER A 1 126 ? 64.970 -22.757 12.200 1.00 48.16 126 SER A C 1
ATOM 952 O O . SER A 1 126 ? 65.862 -22.734 11.362 1.00 48.16 126 SER A O 1
ATOM 954 N N . SER A 1 127 ? 64.791 -21.757 13.073 1.00 48.78 127 SER A N 1
ATOM 955 C CA . SER A 1 127 ? 65.841 -21.384 14.040 1.00 48.78 127 SER A CA 1
ATOM 956 C C . SER A 1 127 ? 65.412 -20.201 14.926 1.00 48.78 127 SER A C 1
ATOM 958 O O . SER A 1 127 ? 65.312 -19.077 14.448 1.00 48.78 127 SER A O 1
ATOM 960 N N . SER A 1 128 ? 65.207 -20.506 16.218 1.00 46.16 128 SER A N 1
ATOM 961 C CA . SER A 1 128 ? 65.790 -19.867 17.424 1.00 46.16 128 SER A CA 1
ATOM 962 C C . SER A 1 128 ? 65.755 -18.326 17.561 1.00 46.16 128 SER A C 1
ATOM 964 O O . SER A 1 128 ? 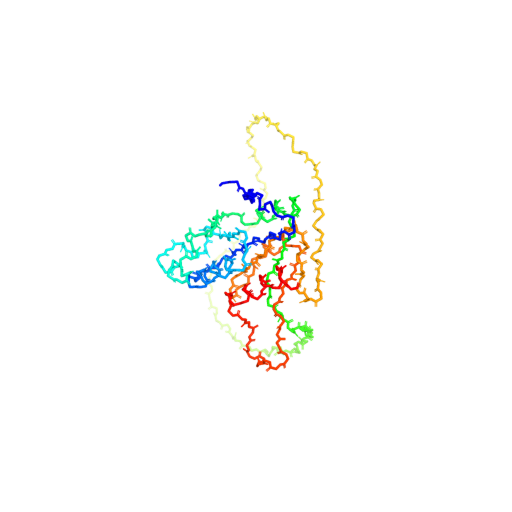66.129 -17.603 16.655 1.00 46.16 128 SER A O 1
ATOM 966 N N . SER A 1 129 ? 65.448 -17.730 18.718 1.00 4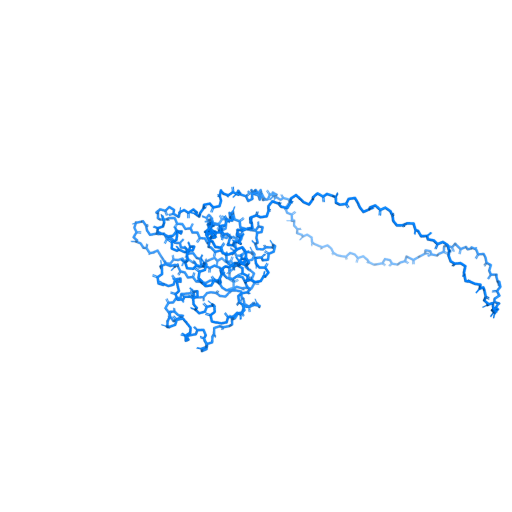4.69 129 SER A N 1
ATOM 967 C CA . SER A 1 129 ? 66.056 -18.030 20.020 1.00 44.69 129 SER A CA 1
ATOM 968 C C . SER A 1 129 ? 65.452 -17.203 21.171 1.00 44.69 129 SER A C 1
ATOM 970 O O . SER A 1 129 ? 65.197 -16.014 21.001 1.00 44.69 129 SER A O 1
ATOM 972 N N . SER A 1 130 ? 65.484 -17.803 22.371 1.00 46.00 130 SER A N 1
ATOM 973 C CA . SER A 1 130 ? 65.681 -17.174 23.699 1.00 46.00 130 SER A CA 1
ATOM 974 C C . SER A 1 130 ? 64.498 -16.402 24.307 1.00 46.00 130 SER A C 1
ATOM 976 O O . SER A 1 130 ? 63.832 -15.651 23.616 1.00 46.00 130 SER A O 1
ATOM 978 N N . SER A 1 131 ? 64.187 -16.474 25.599 1.00 41.94 131 SER A N 1
ATOM 979 C CA . SER A 1 131 ? 64.802 -17.139 26.754 1.00 41.94 131 SER A CA 1
ATOM 980 C C . SER A 1 131 ? 63.759 -17.229 27.873 1.00 41.94 131 SER A C 1
ATOM 982 O O . SER A 1 131 ? 62.841 -16.420 27.941 1.00 41.94 131 SER A O 1
ATOM 984 N N . ALA A 1 132 ? 63.950 -18.228 28.725 1.00 40.28 132 ALA A N 1
ATOM 985 C CA . ALA A 1 132 ? 63.093 -18.688 29.805 1.00 40.28 132 ALA A CA 1
ATOM 986 C C . ALA A 1 132 ? 62.797 -17.682 30.938 1.00 40.28 132 ALA A C 1
ATOM 988 O O . ALA A 1 132 ? 63.472 -16.660 31.064 1.00 40.28 132 ALA A O 1
ATOM 989 N N . LEU A 1 133 ? 61.914 -18.169 31.829 1.00 47.25 133 LEU A N 1
ATOM 990 C CA . LEU A 1 133 ? 61.668 -17.810 33.237 1.00 47.25 133 LEU A CA 1
ATOM 991 C C . LEU A 1 133 ? 60.500 -16.832 33.453 1.00 47.25 133 LEU A C 1
ATOM 993 O O . LEU A 1 133 ? 60.393 -15.841 32.751 1.00 47.25 133 LEU A O 1
ATOM 997 N N . ASP A 1 134 ? 59.615 -16.980 34.435 1.00 36.47 134 ASP A N 1
ATOM 998 C CA . ASP A 1 134 ? 59.289 -18.035 35.401 1.00 36.47 134 ASP A CA 1
ATOM 999 C C . ASP A 1 134 ? 58.051 -17.514 36.167 1.00 36.47 134 ASP A C 1
ATOM 1001 O O . ASP A 1 134 ? 57.941 -16.314 36.401 1.00 36.47 134 ASP A O 1
ATOM 1005 N N . SER A 1 135 ? 57.186 -18.428 36.598 1.00 39.16 135 SER A N 1
ATOM 1006 C CA . SER A 1 135 ? 56.343 -18.321 37.796 1.00 39.16 135 SER A CA 1
ATOM 1007 C C . SER A 1 135 ? 55.168 -17.321 37.920 1.00 39.16 135 SER A C 1
ATOM 1009 O O . SER A 1 135 ? 55.176 -16.151 37.556 1.00 39.16 135 SER A O 1
ATOM 1011 N N . ILE A 1 136 ? 54.136 -17.909 38.525 1.00 46.62 136 ILE A N 1
ATOM 1012 C CA . ILE A 1 136 ? 52.850 -17.438 39.047 1.00 46.62 136 ILE A CA 1
ATOM 1013 C C . ILE A 1 136 ? 53.035 -16.484 40.242 1.00 46.62 136 ILE A C 1
ATOM 1015 O O . ILE A 1 136 ? 53.894 -16.764 41.069 1.00 46.62 136 ILE A O 1
ATOM 1019 N N . ASP A 1 137 ? 52.191 -15.447 40.374 1.00 38.84 137 ASP A N 1
ATOM 1020 C CA . ASP A 1 137 ? 51.518 -15.042 41.633 1.00 38.84 137 ASP A CA 1
ATOM 1021 C C . ASP A 1 137 ? 50.606 -13.813 41.411 1.00 38.84 137 ASP A C 1
ATOM 1023 O O . ASP A 1 137 ? 50.949 -12.878 40.696 1.00 38.84 137 ASP A O 1
ATOM 1027 N N . MET A 1 138 ? 49.318 -13.929 41.753 1.00 32.06 138 MET A N 1
ATOM 1028 C CA . MET A 1 138 ? 48.670 -13.405 42.970 1.00 32.06 138 MET A CA 1
ATOM 1029 C C . MET A 1 138 ? 48.390 -11.894 42.975 1.00 32.06 138 MET A C 1
ATOM 1031 O O . MET A 1 138 ? 49.290 -11.072 43.006 1.00 32.06 138 MET A O 1
ATOM 1035 N N . MET A 1 139 ? 47.087 -11.601 43.080 1.00 44.62 139 MET A N 1
ATOM 1036 C CA . MET A 1 139 ? 46.456 -10.458 43.754 1.00 44.62 139 MET A CA 1
ATOM 1037 C C . MET A 1 139 ? 47.056 -9.060 43.549 1.00 44.62 139 MET A C 1
ATOM 1039 O O . MET A 1 139 ? 48.055 -8.714 44.165 1.00 44.62 139 MET A O 1
ATOM 1043 N N . GLU A 1 140 ? 46.247 -8.162 42.981 1.00 48.28 140 GLU A N 1
ATOM 1044 C CA . GLU A 1 140 ? 46.005 -6.907 43.694 1.00 48.28 140 GLU A CA 1
ATOM 1045 C C . GLU A 1 140 ? 44.557 -6.435 43.534 1.00 48.28 140 GLU A C 1
ATOM 1047 O O . GLU A 1 140 ? 44.048 -6.175 42.445 1.00 48.28 140 GLU A O 1
ATOM 1052 N N . ALA A 1 141 ? 43.888 -6.384 44.681 1.00 45.25 141 ALA A N 1
ATOM 1053 C CA . ALA A 1 141 ? 42.625 -5.721 44.912 1.00 45.25 141 ALA A CA 1
ATOM 1054 C C . ALA A 1 141 ? 42.917 -4.341 45.509 1.00 45.25 141 ALA A C 1
ATOM 1056 O O . ALA A 1 141 ? 43.723 -4.263 46.428 1.00 45.25 141 ALA A O 1
ATOM 1057 N N . GLN A 1 142 ? 42.217 -3.302 45.045 1.00 36.97 142 GLN A N 1
ATOM 1058 C CA . GLN A 1 142 ? 41.798 -2.099 45.794 1.00 36.97 142 GLN A CA 1
ATOM 1059 C C . GLN A 1 142 ? 41.047 -1.190 44.800 1.00 36.97 142 GLN A C 1
ATOM 1061 O O . GLN A 1 142 ? 41.601 -0.760 43.800 1.00 36.97 142 GLN A O 1
ATOM 1066 N N . ALA A 1 143 ? 39.719 -1.081 44.854 1.00 39.81 143 ALA A N 1
ATOM 1067 C CA . ALA A 1 143 ? 38.916 -0.338 45.829 1.00 39.81 143 ALA A CA 1
ATOM 1068 C C . ALA A 1 143 ? 39.168 1.181 45.795 1.00 39.81 143 ALA A C 1
ATOM 1070 O O . ALA A 1 143 ? 40.114 1.671 46.401 1.00 39.81 143 ALA A O 1
ATOM 1071 N N . ALA A 1 144 ? 38.242 1.923 45.180 1.00 42.16 144 ALA A N 1
ATOM 1072 C CA . ALA A 1 144 ? 37.844 3.252 45.641 1.00 42.16 144 ALA A CA 1
ATOM 1073 C C . ALA A 1 144 ? 36.421 3.565 45.150 1.00 42.16 144 ALA A C 1
ATOM 1075 O O . ALA A 1 144 ? 36.166 3.760 43.965 1.00 42.16 144 ALA A O 1
ATOM 1076 N N . GLN A 1 145 ? 35.503 3.551 46.110 1.00 36.50 145 GLN A N 1
ATOM 1077 C CA . GLN A 1 145 ? 34.118 4.003 46.033 1.00 36.50 145 GLN A CA 1
ATOM 1078 C C . GLN A 1 145 ? 34.068 5.533 45.917 1.00 36.50 145 GLN A C 1
ATOM 1080 O O . GLN A 1 145 ? 34.864 6.186 46.584 1.00 36.50 145 GLN A O 1
ATOM 1085 N N . VAL A 1 146 ? 33.072 6.089 45.213 1.00 45.78 146 VAL A N 1
ATOM 1086 C CA . VAL A 1 146 ? 32.255 7.203 45.737 1.00 45.78 146 VAL A CA 1
ATOM 1087 C C . VAL A 1 146 ? 30.797 7.024 45.294 1.00 45.78 146 VAL A C 1
ATOM 1089 O O . VAL A 1 146 ? 30.497 6.642 44.167 1.00 45.78 146 VAL A O 1
ATOM 1092 N N . GLU A 1 147 ? 29.945 7.271 46.279 1.00 42.56 147 GLU A N 1
ATOM 1093 C CA . GLU A 1 147 ? 28.515 7.077 46.465 1.00 42.56 147 GLU A CA 1
ATOM 1094 C C . GLU A 1 147 ? 27.524 7.859 45.575 1.00 42.56 147 GLU A C 1
ATOM 1096 O O . GLU A 1 147 ? 27.763 8.984 45.152 1.00 42.56 147 GLU A O 1
ATOM 1101 N N . MET A 1 148 ? 26.347 7.229 45.442 1.00 44.28 148 MET A N 1
ATOM 1102 C CA . MET A 1 148 ? 24.977 7.731 45.674 1.00 44.28 148 MET A CA 1
ATOM 1103 C C . MET A 1 148 ? 24.538 9.108 45.142 1.00 44.28 148 MET A C 1
ATOM 1105 O O . MET A 1 148 ? 24.897 10.148 45.682 1.00 44.28 148 MET A O 1
ATOM 1109 N N . ALA A 1 149 ? 23.506 9.078 44.290 1.00 41.25 149 ALA A N 1
ATOM 1110 C CA . ALA A 1 149 ? 22.234 9.749 44.581 1.00 41.25 149 ALA A CA 1
ATOM 1111 C C . ALA A 1 149 ? 21.082 9.094 43.795 1.00 41.25 149 ALA A C 1
ATOM 1113 O O . ALA A 1 149 ? 21.164 8.859 42.594 1.00 41.25 149 ALA A O 1
ATOM 1114 N N . SER A 1 150 ? 20.022 8.786 44.533 1.00 40.44 150 SER A N 1
ATOM 1115 C CA . SER A 1 150 ? 18.757 8.160 44.154 1.00 40.44 150 SER A CA 1
ATOM 1116 C C . SER A 1 150 ? 17.751 9.124 43.519 1.00 40.44 150 SER A C 1
ATOM 1118 O O . SER A 1 150 ? 17.596 10.236 44.020 1.00 40.44 150 SER A O 1
ATOM 1120 N N . SER A 1 151 ? 16.947 8.627 42.579 1.00 48.00 151 SER A N 1
ATOM 1121 C CA . SER A 1 151 ? 15.481 8.806 42.542 1.00 48.00 151 SER A CA 1
ATOM 1122 C C . SER A 1 151 ? 14.928 7.898 41.435 1.00 48.00 151 SER A C 1
ATOM 1124 O O . SER A 1 151 ? 15.344 8.028 40.290 1.00 48.00 151 SER A O 1
ATOM 1126 N N . SER A 1 152 ? 14.223 6.818 41.770 1.00 39.41 152 SER A N 1
ATOM 1127 C CA . SER A 1 152 ? 12.752 6.777 41.824 1.00 39.41 152 SER A CA 1
ATOM 1128 C C . SER A 1 152 ? 12.120 7.125 40.478 1.00 39.41 152 SER A C 1
ATOM 1130 O O . SER A 1 152 ? 11.869 8.293 40.223 1.00 39.41 152 SER A O 1
ATOM 1132 N N . ASP A 1 153 ? 11.832 6.121 39.655 1.00 34.28 153 ASP A N 1
ATOM 1133 C CA . ASP A 1 153 ? 10.501 6.017 39.068 1.00 34.28 153 ASP A CA 1
ATOM 1134 C C . ASP A 1 153 ? 10.190 4.558 38.743 1.00 34.28 153 ASP A C 1
ATOM 1136 O O . ASP A 1 153 ? 11.061 3.736 38.461 1.00 34.28 153 ASP A O 1
ATOM 1140 N N . SER A 1 154 ? 8.927 4.244 38.968 1.00 40.50 154 SER A N 1
ATOM 1141 C CA . SER A 1 154 ? 8.379 2.908 39.112 1.00 40.50 154 SER A CA 1
ATOM 1142 C C . SER A 1 154 ? 7.980 2.415 37.730 1.00 40.50 154 SER A C 1
ATOM 1144 O O . SER A 1 154 ? 6.924 2.805 37.240 1.00 40.50 154 SER A O 1
ATOM 1146 N N . ASP A 1 155 ? 8.796 1.572 37.104 1.00 34.81 155 ASP A N 1
ATOM 1147 C CA . ASP A 1 155 ? 8.354 0.867 35.905 1.00 34.81 155 ASP A CA 1
ATOM 1148 C C . ASP A 1 155 ? 7.558 -0.365 36.334 1.00 34.81 155 ASP A C 1
ATOM 1150 O O . ASP A 1 155 ? 8.087 -1.388 36.773 1.00 34.81 155 ASP A O 1
ATOM 1154 N N . GLU A 1 156 ? 6.241 -0.184 36.271 1.00 40.31 156 GLU A N 1
ATOM 1155 C CA . GLU A 1 156 ? 5.229 -1.219 36.368 1.00 40.31 156 GLU A CA 1
ATOM 1156 C C . GLU A 1 156 ? 5.578 -2.400 35.450 1.00 40.31 156 GLU A C 1
ATOM 1158 O O . GLU A 1 156 ? 5.619 -2.280 34.224 1.00 40.31 156 GLU A O 1
ATOM 1163 N N . GLU A 1 157 ? 5.731 -3.584 36.045 1.00 43.56 157 GLU A N 1
ATOM 1164 C CA . GLU A 1 157 ? 5.393 -4.826 35.361 1.00 43.56 157 GLU A CA 1
ATOM 1165 C C . GLU A 1 157 ? 3.944 -4.722 34.875 1.00 43.56 157 GLU A C 1
ATOM 1167 O O . GLU A 1 157 ? 3.013 -4.711 35.688 1.00 43.56 157 GLU A O 1
ATOM 1172 N N . LYS A 1 158 ? 3.725 -4.698 33.555 1.00 33.47 158 LYS A N 1
ATOM 1173 C CA . LYS A 1 158 ? 2.461 -5.184 33.002 1.00 33.47 158 LYS A CA 1
ATOM 1174 C C . LYS A 1 158 ? 2.538 -5.651 31.555 1.00 33.47 158 LYS A C 1
ATOM 1176 O O . LYS A 1 158 ? 2.725 -4.883 30.618 1.00 33.47 158 LYS A O 1
ATOM 1181 N N . SER A 1 159 ? 2.244 -6.946 31.476 1.00 33.38 159 SER A N 1
ATOM 1182 C CA . SER A 1 159 ? 1.612 -7.701 30.403 1.00 33.38 159 SER A CA 1
ATOM 1183 C C . SER A 1 159 ? 2.328 -7.700 29.066 1.00 33.38 159 SER A C 1
ATOM 1185 O O . SER A 1 159 ? 2.130 -6.819 28.231 1.00 33.38 159 SER A O 1
ATOM 1187 N N . ASP A 1 160 ? 3.056 -8.795 28.859 1.00 30.28 160 ASP A N 1
ATOM 1188 C CA . ASP A 1 160 ? 3.050 -9.592 27.637 1.00 30.28 160 ASP A CA 1
ATOM 1189 C C . ASP A 1 160 ? 1.841 -9.255 26.757 1.00 30.28 160 ASP A C 1
ATOM 1191 O O . ASP A 1 160 ? 0.732 -9.766 26.936 1.00 30.28 160 ASP A O 1
ATOM 1195 N N . ALA A 1 161 ? 2.052 -8.339 25.811 1.00 41.28 161 ALA A N 1
ATOM 1196 C CA . ALA A 1 161 ? 1.144 -8.165 24.701 1.00 41.28 161 ALA A CA 1
ATOM 1197 C C . ALA A 1 161 ? 1.159 -9.503 23.971 1.00 41.28 161 ALA A C 1
ATOM 1199 O O . ALA A 1 161 ? 2.160 -9.857 23.342 1.00 41.28 161 ALA A O 1
ATOM 1200 N N . SER A 1 162 ? 0.075 -10.265 24.122 1.00 41.53 162 SER A N 1
ATOM 1201 C CA . SER A 1 162 ? -0.175 -11.485 23.374 1.00 41.53 162 SER A CA 1
ATOM 1202 C C . SER A 1 162 ? -0.133 -11.124 21.893 1.00 41.53 162 SER A C 1
ATOM 1204 O O . SER A 1 162 ? -1.130 -10.707 21.300 1.00 41.53 162 SER A O 1
ATOM 1206 N N . THR A 1 163 ? 1.059 -11.226 21.315 1.00 42.00 163 THR A N 1
ATOM 1207 C CA . THR A 1 163 ? 1.276 -11.211 19.880 1.00 42.00 163 THR A CA 1
ATOM 1208 C C . THR A 1 163 ? 0.618 -12.495 19.426 1.00 42.00 163 THR A C 1
ATOM 1210 O O . THR A 1 163 ? 1.184 -13.578 19.559 1.00 42.00 163 THR A O 1
ATOM 1213 N N . SER A 1 164 ? -0.657 -12.391 19.056 1.00 40.69 164 SER A N 1
ATOM 1214 C CA . SER A 1 164 ? -1.358 -13.522 18.472 1.00 40.69 164 SER A CA 1
ATOM 1215 C C . SER A 1 164 ? -0.548 -13.901 17.234 1.00 40.69 164 SER A C 1
ATOM 1217 O O . SER A 1 164 ? -0.240 -13.005 16.444 1.00 40.69 164 SER A O 1
ATOM 1219 N N . PRO A 1 165 ? -0.102 -15.161 17.107 1.00 41.47 165 PRO A N 1
ATOM 1220 C CA . PRO A 1 165 ? 0.710 -15.568 15.973 1.00 41.47 165 PRO A CA 1
ATOM 1221 C C . PRO A 1 165 ? -0.035 -15.235 14.681 1.00 41.47 165 PRO A C 1
ATOM 1223 O O . PRO A 1 165 ? -1.260 -15.369 14.636 1.00 41.47 165 PRO A O 1
ATOM 1226 N N . LEU A 1 166 ? 0.714 -14.783 13.668 1.00 46.56 166 LEU A N 1
ATOM 1227 C CA . LEU A 1 166 ? 0.223 -14.577 12.306 1.00 46.56 166 LEU A CA 1
ATOM 1228 C C . LEU A 1 166 ? -0.671 -15.762 11.937 1.00 46.56 166 LEU A C 1
ATOM 1230 O O . LEU A 1 166 ? -0.194 -16.894 11.833 1.00 46.56 166 LEU A O 1
ATOM 1234 N N . THR A 1 167 ? -1.972 -15.530 11.786 1.00 42.34 167 THR A N 1
ATOM 1235 C CA . THR A 1 167 ? -2.842 -16.563 11.239 1.00 42.34 167 THR A CA 1
ATOM 1236 C C . THR A 1 167 ? -2.554 -16.588 9.752 1.00 42.34 167 THR A C 1
ATOM 1238 O O . THR A 1 167 ? -2.955 -15.675 9.035 1.00 42.34 167 THR A O 1
ATOM 1241 N N . LEU A 1 168 ? -1.799 -17.594 9.310 1.00 43.59 168 LEU A N 1
ATOM 1242 C CA . LEU A 1 168 ? -1.675 -17.932 7.898 1.00 43.59 168 LEU A CA 1
ATOM 1243 C C . LEU A 1 168 ? -3.093 -18.185 7.378 1.00 43.59 168 LEU A C 1
ATOM 1245 O O . LEU A 1 168 ? -3.683 -19.232 7.652 1.00 43.59 168 LEU A O 1
ATOM 1249 N N . SER A 1 169 ? -3.673 -17.201 6.694 1.00 52.72 169 SER A N 1
ATOM 1250 C CA . SER A 1 169 ? -4.802 -17.468 5.820 1.00 52.72 169 SER A CA 1
ATOM 1251 C C . SER A 1 169 ? -4.307 -18.347 4.675 1.00 52.72 169 SER A C 1
ATOM 1253 O O . SER A 1 169 ? -3.115 -18.413 4.376 1.00 52.72 16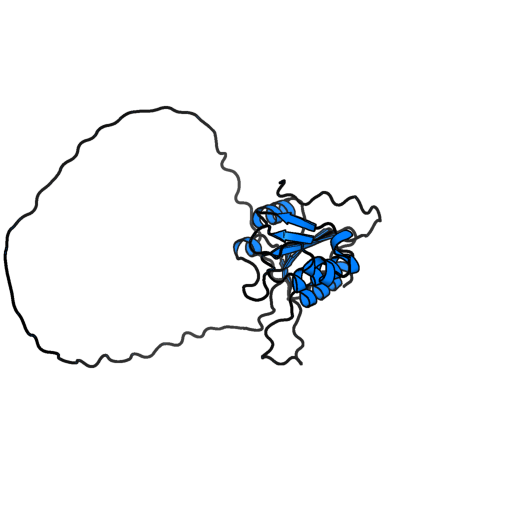9 SER A O 1
ATOM 1255 N N . ASP A 1 170 ? -5.222 -19.083 4.063 1.00 54.47 170 ASP A N 1
ATOM 1256 C CA . ASP A 1 170 ? -5.023 -20.053 2.978 1.00 54.47 170 ASP A CA 1
ATOM 1257 C C . ASP A 1 170 ? -4.472 -19.452 1.660 1.00 54.47 170 ASP A C 1
ATOM 1259 O O . ASP A 1 170 ? -4.723 -19.972 0.573 1.00 54.47 170 ASP A O 1
ATOM 1263 N N . GLY A 1 171 ? -3.755 -18.328 1.729 1.00 55.34 171 GLY A N 1
ATOM 1264 C CA . GLY A 1 171 ? -3.324 -17.533 0.585 1.00 55.34 171 GLY A CA 1
ATOM 1265 C C . GLY A 1 171 ? -4.473 -16.783 -0.095 1.00 55.34 171 GLY A C 1
ATOM 1266 O O . GLY A 1 171 ? -4.239 -16.083 -1.085 1.00 55.34 171 GLY A O 1
ATOM 1267 N N . SER A 1 172 ? -5.715 -16.895 0.397 1.00 66.69 172 SER A N 1
ATOM 1268 C CA . SER A 1 172 ? -6.817 -16.086 -0.113 1.00 66.69 172 SER A CA 1
ATOM 1269 C C . SER A 1 172 ? -6.727 -14.662 0.434 1.00 66.69 172 SER A C 1
ATOM 1271 O O . SER A 1 172 ? -6.518 -14.417 1.616 1.00 66.69 172 SER A O 1
ATOM 1273 N N . ILE A 1 173 ? -6.852 -13.686 -0.466 1.00 80.25 173 ILE A N 1
ATOM 1274 C CA . ILE A 1 173 ? -6.833 -12.270 -0.098 1.00 80.25 173 ILE A CA 1
ATOM 1275 C C . ILE A 1 173 ? -8.186 -11.945 0.552 1.00 80.25 173 ILE A C 1
ATOM 1277 O O . ILE A 1 173 ? -9.208 -12.060 -0.137 1.00 80.25 173 ILE A O 1
ATOM 1281 N N . PRO A 1 174 ? -8.224 -11.529 1.830 1.00 83.50 174 PRO A N 1
ATOM 1282 C CA . PRO A 1 174 ? -9.471 -11.268 2.531 1.00 83.50 174 PRO A CA 1
ATOM 1283 C C . PRO A 1 174 ? -10.182 -10.044 1.952 1.00 83.50 174 PRO A C 1
ATOM 1285 O O . PRO A 1 174 ? -9.571 -9.147 1.370 1.00 83.50 174 PRO A O 1
ATOM 1288 N N . ARG A 1 175 ? -11.500 -9.980 2.143 1.00 86.62 175 ARG A N 1
ATOM 1289 C CA . ARG A 1 175 ? -12.305 -8.801 1.809 1.00 86.62 175 ARG A CA 1
ATOM 1290 C C . ARG A 1 175 ? -12.552 -7.981 3.066 1.00 86.62 175 ARG A C 1
ATOM 1292 O O . ARG A 1 175 ? -13.020 -8.512 4.072 1.00 86.62 175 ARG A O 1
ATOM 1299 N N . ILE A 1 176 ? -12.335 -6.669 2.994 1.00 88.69 176 ILE A N 1
ATOM 1300 C CA . ILE A 1 176 ? -12.654 -5.775 4.110 1.00 88.69 176 ILE A CA 1
ATOM 1301 C C . ILE A 1 176 ? -14.189 -5.696 4.255 1.00 88.69 176 ILE A C 1
ATOM 1303 O O . ILE A 1 176 ? -14.886 -5.428 3.268 1.00 88.69 176 ILE A O 1
ATOM 1307 N N . PRO A 1 177 ? -14.760 -5.912 5.455 1.00 86.88 177 PRO A N 1
ATOM 1308 C CA . PRO A 1 177 ? -16.197 -5.766 5.685 1.00 86.88 177 PRO A CA 1
ATOM 1309 C C . PRO A 1 177 ? -16.700 -4.356 5.355 1.00 86.88 177 PRO A C 1
ATOM 1311 O O . PRO A 1 177 ? -15.943 -3.390 5.390 1.00 86.88 177 PRO A O 1
ATOM 1314 N N . GLU A 1 178 ? -17.985 -4.204 5.044 1.00 84.62 178 GLU A N 1
ATOM 1315 C CA . GLU A 1 178 ? -18.581 -2.879 4.819 1.00 84.62 178 GLU A CA 1
ATOM 1316 C C . GLU A 1 178 ? -18.449 -1.983 6.055 1.00 84.62 178 GLU A C 1
ATOM 1318 O O . GLU A 1 178 ? -18.749 -2.400 7.170 1.00 84.62 178 GLU A O 1
ATOM 1323 N N . GLY A 1 179 ? -17.952 -0.757 5.864 1.00 83.81 179 GLY A N 1
ATOM 1324 C CA . GLY A 1 179 ? -17.593 0.134 6.978 1.00 83.81 179 GLY A CA 1
ATOM 1325 C C . GLY A 1 179 ? -16.334 -0.286 7.751 1.00 83.81 179 GLY A C 1
ATOM 1326 O O . GLY A 1 179 ? -15.958 0.382 8.712 1.00 83.81 179 GLY A O 1
ATOM 1327 N N . GLY A 1 180 ? -15.683 -1.379 7.348 1.00 88.56 180 GLY A N 1
ATOM 1328 C CA . GLY A 1 180 ? -14.435 -1.860 7.919 1.00 88.56 180 GLY A CA 1
ATOM 1329 C C . GLY A 1 180 ? -13.246 -0.978 7.546 1.00 88.56 180 GLY A C 1
ATOM 1330 O O . GLY A 1 180 ? -13.272 -0.212 6.577 1.00 88.56 180 GLY A O 1
ATOM 1331 N N . LYS A 1 181 ? -12.180 -1.113 8.329 1.00 90.75 181 LYS A N 1
ATOM 1332 C CA . LYS A 1 181 ? -10.921 -0.390 8.163 1.00 90.75 181 LYS A CA 1
ATOM 1333 C C . LYS A 1 181 ? -9.762 -1.379 8.168 1.00 90.75 181 LYS A C 1
ATOM 1335 O O . LYS A 1 181 ? -9.850 -2.356 8.899 1.00 90.75 181 LYS A O 1
ATOM 1340 N N . ALA A 1 182 ? -8.716 -1.138 7.384 1.00 93.56 182 ALA A N 1
ATOM 1341 C CA . ALA A 1 182 ? -7.509 -1.963 7.357 1.00 93.56 182 ALA A CA 1
ATOM 1342 C C . ALA A 1 182 ? -6.284 -1.193 6.844 1.00 93.56 182 ALA A C 1
ATOM 1344 O O . ALA A 1 182 ? -6.406 -0.095 6.289 1.00 93.56 182 ALA A O 1
ATOM 1345 N N . ILE A 1 183 ? -5.109 -1.795 7.019 1.00 95.56 183 ILE A N 1
ATOM 1346 C CA . ILE A 1 183 ? -3.843 -1.363 6.426 1.00 95.56 183 ILE A CA 1
ATOM 1347 C C . ILE A 1 183 ? -3.308 -2.492 5.549 1.00 95.56 183 ILE A C 1
ATOM 1349 O O . ILE A 1 183 ? -3.287 -3.642 5.974 1.00 95.56 183 ILE A O 1
ATOM 1353 N N . LEU A 1 184 ? -2.843 -2.158 4.350 1.00 96.25 184 LEU A N 1
ATOM 1354 C CA . LEU A 1 184 ? -2.031 -3.032 3.512 1.00 96.25 184 LEU A CA 1
ATOM 1355 C C . LEU A 1 184 ? -0.589 -2.524 3.518 1.00 96.25 184 LEU A C 1
ATOM 1357 O O . LEU A 1 184 ? -0.341 -1.382 3.138 1.00 96.25 184 LEU A O 1
ATOM 1361 N N . VAL A 1 185 ? 0.349 -3.365 3.935 1.00 95.69 185 VAL A N 1
ATOM 1362 C CA . VAL A 1 185 ? 1.780 -3.075 3.997 1.00 95.69 185 VAL A CA 1
ATOM 1363 C C . VAL A 1 185 ? 2.478 -3.756 2.831 1.00 95.69 185 VAL A C 1
ATOM 1365 O O . VAL A 1 185 ? 2.340 -4.961 2.642 1.00 95.69 185 VAL A O 1
ATOM 1368 N N . ILE A 1 186 ? 3.241 -2.989 2.062 1.00 94.69 186 ILE A N 1
ATOM 1369 C CA . ILE A 1 186 ? 4.017 -3.470 0.922 1.00 94.69 186 ILE A CA 1
ATOM 1370 C C . ILE A 1 186 ? 5.498 -3.232 1.205 1.00 94.69 186 ILE A C 1
ATOM 1372 O O . ILE A 1 186 ? 5.887 -2.120 1.575 1.00 94.69 186 ILE A O 1
ATOM 1376 N N . GLY A 1 187 ? 6.302 -4.281 1.052 1.00 91.25 187 GLY A N 1
ATOM 1377 C CA . GLY A 1 187 ? 7.753 -4.230 1.215 1.00 91.25 187 GLY A CA 1
ATOM 1378 C C . GLY A 1 187 ? 8.487 -3.808 -0.052 1.00 91.25 187 GLY A C 1
ATOM 1379 O O . GLY A 1 187 ? 7.876 -3.431 -1.048 1.00 91.25 187 GLY A O 1
ATOM 1380 N N . ASN A 1 188 ? 9.813 -3.887 -0.020 1.00 88.25 188 ASN A N 1
ATOM 1381 C CA . ASN A 1 188 ? 10.651 -3.672 -1.195 1.00 88.25 188 ASN A CA 1
ATOM 1382 C C . ASN A 1 188 ? 10.532 -4.863 -2.172 1.00 88.25 188 ASN A C 1
ATOM 1384 O O . ASN A 1 188 ? 10.317 -5.989 -1.742 1.00 88.25 188 ASN A O 1
ATOM 1388 N N . GLU A 1 189 ? 10.695 -4.629 -3.476 1.00 77.62 189 GLU A N 1
ATOM 1389 C CA . GLU A 1 189 ? 10.647 -5.672 -4.519 1.00 77.62 189 GLU A CA 1
ATOM 1390 C C . GLU A 1 189 ? 11.706 -6.771 -4.360 1.00 77.62 189 GLU A C 1
ATOM 1392 O O . GLU A 1 189 ? 11.460 -7.893 -4.788 1.00 77.62 189 GLU A O 1
ATOM 1397 N N . GLY A 1 190 ? 12.868 -6.452 -3.779 1.00 78.44 190 GLY A N 1
ATOM 1398 C CA . GLY A 1 190 ? 13.955 -7.410 -3.562 1.00 78.44 190 GLY A CA 1
ATOM 1399 C C . GLY A 1 190 ? 13.868 -8.092 -2.200 1.00 78.44 190 GLY A C 1
ATOM 1400 O O . GLY A 1 190 ? 13.589 -9.279 -2.110 1.00 78.44 190 GLY A O 1
ATOM 1401 N N . ASP A 1 191 ? 14.081 -7.320 -1.132 1.00 80.12 191 ASP A N 1
ATOM 1402 C CA . ASP A 1 191 ? 14.173 -7.857 0.237 1.00 80.12 191 ASP A CA 1
ATOM 1403 C C . ASP A 1 191 ? 12.804 -8.143 0.887 1.00 80.12 191 ASP A C 1
ATOM 1405 O O . ASP A 1 191 ? 12.737 -8.647 2.009 1.00 80.12 191 ASP A O 1
ATOM 1409 N N . GLY A 1 192 ? 11.700 -7.756 0.240 1.00 86.44 192 GLY A N 1
ATOM 1410 C CA . GLY A 1 192 ? 10.364 -7.847 0.820 1.00 86.44 192 GLY A CA 1
ATOM 1411 C C . GLY A 1 192 ? 10.164 -6.908 2.015 1.00 86.44 192 GLY A C 1
ATOM 1412 O O . GLY A 1 192 ? 10.639 -5.765 2.044 1.00 86.44 192 GLY A O 1
ATOM 1413 N N . LEU A 1 193 ? 9.388 -7.369 3.000 1.00 88.56 193 LEU A N 1
ATOM 1414 C CA . LEU A 1 193 ? 9.132 -6.643 4.245 1.00 88.56 193 LEU A CA 1
ATOM 1415 C C . LEU A 1 193 ? 10.248 -6.885 5.258 1.00 88.56 193 LEU A C 1
ATOM 1417 O O . LEU A 1 193 ? 10.616 -8.024 5.547 1.00 88.56 193 LEU A O 1
ATOM 1421 N N . ARG A 1 194 ? 10.717 -5.812 5.904 1.00 89.50 194 ARG A N 1
ATOM 1422 C CA . ARG A 1 194 ? 11.653 -5.947 7.025 1.00 89.50 194 ARG A CA 1
ATOM 1423 C C . ARG A 1 194 ? 11.020 -6.765 8.148 1.00 89.50 194 ARG A C 1
ATOM 1425 O O . ARG A 1 194 ? 9.851 -6.572 8.485 1.00 89.50 194 ARG A O 1
ATOM 1432 N N . TYR A 1 195 ? 11.825 -7.605 8.800 1.00 88.81 195 TYR A N 1
ATOM 1433 C CA . TYR A 1 195 ? 11.374 -8.477 9.891 1.00 88.81 195 TYR A CA 1
ATOM 1434 C C . TYR A 1 195 ? 10.570 -7.730 10.965 1.00 88.81 195 TYR A C 1
ATOM 1436 O O . TYR A 1 195 ? 9.476 -8.146 11.332 1.00 88.81 195 TYR A O 1
ATOM 1444 N N . ASN A 1 196 ? 11.072 -6.578 11.421 1.00 89.81 196 ASN A N 1
ATOM 1445 C CA . ASN A 1 196 ? 10.420 -5.770 12.453 1.00 89.81 196 ASN A CA 1
ATOM 1446 C C . ASN A 1 196 ? 9.070 -5.171 12.018 1.00 89.81 196 ASN A C 1
ATOM 1448 O O . ASN A 1 196 ? 8.290 -4.770 12.871 1.00 89.81 196 ASN A O 1
ATOM 1452 N N . ILE A 1 197 ? 8.791 -5.085 10.719 1.00 91.56 197 ILE A N 1
ATOM 1453 C CA . ILE A 1 197 ? 7.494 -4.670 10.180 1.00 91.56 197 ILE A CA 1
ATOM 1454 C C . ILE A 1 197 ? 6.585 -5.890 10.046 1.00 91.56 197 ILE A C 1
ATOM 1456 O O . ILE A 1 197 ? 5.448 -5.856 10.514 1.00 91.56 197 ILE A O 1
ATOM 1460 N N . ARG A 1 198 ? 7.114 -6.993 9.502 1.00 90.94 198 ARG A N 1
ATOM 1461 C CA . ARG A 1 198 ? 6.386 -8.254 9.311 1.00 90.94 198 ARG A CA 1
ATOM 1462 C C . ARG A 1 198 ? 5.791 -8.797 10.612 1.00 90.94 198 ARG A C 1
ATOM 1464 O O . ARG A 1 198 ? 4.626 -9.166 10.624 1.00 90.94 198 ARG A O 1
ATOM 1471 N N . VAL A 1 199 ? 6.537 -8.771 11.721 1.00 89.50 199 VAL A N 1
ATOM 1472 C CA . VAL A 1 199 ? 6.044 -9.252 13.034 1.00 89.50 199 VAL A CA 1
ATOM 1473 C C . VAL A 1 199 ? 4.901 -8.419 13.625 1.00 89.50 199 VAL A C 1
ATOM 1475 O O . VAL A 1 199 ? 4.204 -8.894 14.512 1.00 89.50 199 VAL A O 1
ATOM 1478 N N . ASN A 1 200 ? 4.715 -7.179 13.161 1.00 89.88 200 ASN A N 1
ATOM 1479 C CA . ASN A 1 200 ? 3.608 -6.314 13.583 1.00 89.88 200 ASN A CA 1
ATOM 1480 C C . ASN A 1 200 ? 2.385 -6.435 12.659 1.00 89.88 200 ASN A C 1
ATOM 1482 O O . ASN A 1 200 ? 1.379 -5.763 12.886 1.00 89.88 200 ASN A O 1
ATOM 1486 N N . CYS A 1 201 ? 2.472 -7.243 11.600 1.00 90.56 201 CYS A N 1
ATOM 1487 C CA . CYS A 1 201 ? 1.347 -7.509 10.716 1.00 90.56 201 CYS A CA 1
ATOM 1488 C C . CYS A 1 201 ? 0.444 -8.585 11.327 1.00 90.56 201 CYS A C 1
ATOM 1490 O O . CYS A 1 201 ? 0.877 -9.390 12.146 1.00 90.56 201 CYS A O 1
ATOM 1492 N N . THR A 1 202 ? -0.832 -8.568 10.962 1.00 89.00 202 THR A N 1
ATOM 1493 C CA . THR A 1 202 ? -1.840 -9.508 11.464 1.00 89.00 202 THR A CA 1
ATOM 1494 C C . THR A 1 202 ? -1.932 -10.743 10.575 1.00 89.00 202 THR A C 1
ATOM 1496 O O . THR A 1 202 ? -2.088 -11.856 11.067 1.00 89.00 202 THR A O 1
ATOM 1499 N N . GLU A 1 203 ? -1.831 -10.540 9.264 1.00 89.62 203 GLU A N 1
ATOM 1500 C CA . GLU A 1 203 ? -2.072 -11.573 8.264 1.00 89.62 203 GLU A CA 1
ATOM 1501 C C . GLU A 1 203 ? -1.208 -11.314 7.025 1.00 89.62 203 GLU A C 1
ATOM 1503 O O . GLU A 1 203 ? -0.922 -10.161 6.685 1.00 89.62 203 GLU A O 1
ATOM 1508 N N . LEU A 1 204 ? -0.782 -12.385 6.357 1.00 89.50 204 LEU A N 1
ATOM 1509 C CA . LEU A 1 204 ? -0.035 -12.317 5.104 1.00 89.50 204 LEU A CA 1
ATOM 1510 C C . LEU A 1 204 ? -1.000 -12.442 3.926 1.00 89.50 204 LEU A C 1
ATOM 1512 O O . LEU A 1 204 ? -1.915 -13.257 3.944 1.00 89.50 204 LEU A O 1
ATOM 1516 N N . VAL A 1 205 ? -0.782 -11.641 2.891 1.00 90.62 205 VAL A N 1
ATOM 1517 C CA . VAL A 1 205 ? -1.551 -11.675 1.650 1.00 90.62 205 VAL A CA 1
ATOM 1518 C C . VAL A 1 205 ? -0.592 -11.756 0.475 1.00 90.62 205 VAL A C 1
ATOM 1520 O O . VAL A 1 205 ? 0.425 -11.068 0.438 1.00 90.62 205 VAL A O 1
ATOM 1523 N N . SER A 1 206 ? -0.917 -12.570 -0.519 1.00 88.75 206 SER A N 1
ATOM 1524 C CA . SER A 1 206 ? -0.103 -12.697 -1.725 1.00 88.75 206 SER A CA 1
ATOM 1525 C C . SER A 1 206 ? -0.986 -12.673 -2.963 1.00 88.75 206 SER A C 1
ATOM 1527 O O . SER A 1 206 ? -2.168 -13.026 -2.937 1.00 88.75 206 SER A O 1
ATOM 1529 N N . VAL A 1 207 ? -0.428 -12.204 -4.078 1.00 87.88 207 VAL A N 1
ATOM 1530 C CA . VAL A 1 207 ? -1.092 -12.359 -5.372 1.00 87.88 207 VAL A CA 1
ATOM 1531 C C . VAL A 1 207 ? -0.840 -13.797 -5.828 1.00 87.88 207 VAL A C 1
ATOM 1533 O O . VAL A 1 207 ? 0.324 -14.164 -5.991 1.00 87.88 207 VAL A O 1
ATOM 1536 N N . PRO A 1 208 ? -1.886 -14.617 -6.032 1.00 82.94 208 PRO A N 1
ATOM 1537 C CA . PRO A 1 208 ? -1.692 -16.003 -6.428 1.00 82.94 208 PRO A CA 1
ATOM 1538 C C . PRO A 1 208 ? -1.075 -16.061 -7.825 1.00 82.94 208 PRO A C 1
ATOM 1540 O O . PRO A 1 208 ? -1.568 -15.412 -8.758 1.00 82.94 208 PRO A O 1
ATOM 1543 N N . LYS A 1 209 ? -0.011 -16.852 -7.969 1.00 82.69 209 LYS A N 1
ATOM 1544 C CA . LYS A 1 209 ? 0.577 -17.172 -9.270 1.00 82.69 209 LYS A CA 1
ATOM 1545 C C . LYS A 1 209 ? -0.404 -18.019 -10.079 1.00 82.69 209 LYS A C 1
ATOM 1547 O O . LYS A 1 209 ? -1.145 -18.848 -9.552 1.00 82.69 209 LYS A O 1
ATOM 1552 N N . SER A 1 210 ? -0.459 -17.769 -11.385 1.00 81.81 210 SER A N 1
ATOM 1553 C CA . SER A 1 210 ? -1.255 -18.611 -12.275 1.00 81.81 210 SER A CA 1
ATOM 1554 C C . SER A 1 210 ? -0.504 -19.920 -12.508 1.00 81.81 210 SER A C 1
ATOM 1556 O O . SER A 1 210 ? 0.671 -19.853 -12.840 1.00 81.81 210 SER A O 1
ATOM 1558 N N . PRO A 1 211 ? -1.156 -21.093 -12.484 1.00 78.56 211 PRO A N 1
ATOM 1559 C CA . PRO A 1 211 ? -0.486 -22.357 -12.806 1.00 78.56 211 PRO A CA 1
ATOM 1560 C C . PRO A 1 211 ? 0.054 -22.417 -14.249 1.00 78.56 211 PRO A C 1
ATOM 1562 O O . PRO A 1 211 ? 0.782 -23.338 -14.597 1.00 78.56 211 PRO A O 1
ATOM 1565 N N . ALA A 1 212 ? -0.311 -21.454 -15.104 1.00 82.25 212 ALA A N 1
ATOM 1566 C CA . ALA A 1 212 ? 0.213 -21.309 -16.458 1.00 82.25 212 ALA A CA 1
ATOM 1567 C C . ALA A 1 212 ? 1.427 -20.359 -16.564 1.00 82.25 212 ALA A C 1
ATOM 1569 O O . ALA A 1 212 ? 1.895 -20.119 -17.679 1.00 82.25 212 ALA A O 1
ATOM 1570 N N . CYS A 1 213 ? 1.904 -19.756 -15.465 1.00 76.88 213 CYS A N 1
ATOM 1571 C CA . CYS A 1 213 ? 3.043 -18.836 -15.514 1.00 76.88 213 CYS A CA 1
ATOM 1572 C C . CYS A 1 213 ? 4.379 -19.581 -15.620 1.00 76.88 213 CYS A C 1
ATOM 1574 O O . CYS A 1 213 ? 4.523 -20.701 -15.137 1.00 76.88 213 CYS A O 1
ATOM 1576 N N . ASN A 1 214 ? 5.362 -18.945 -16.267 1.00 76.69 214 ASN A N 1
ATOM 1577 C CA . ASN A 1 214 ? 6.725 -19.468 -16.313 1.00 76.69 214 ASN A CA 1
ATOM 1578 C C . ASN A 1 214 ? 7.287 -19.510 -14.875 1.00 76.69 214 ASN A C 1
ATOM 1580 O O . ASN A 1 214 ? 7.254 -18.464 -14.220 1.00 76.69 214 ASN A O 1
ATOM 1584 N N . PRO A 1 215 ? 7.796 -20.660 -14.393 1.00 77.19 215 PRO A N 1
ATOM 1585 C CA . PRO A 1 215 ? 8.393 -20.775 -13.062 1.00 77.19 215 PRO A CA 1
ATOM 1586 C C . PRO A 1 215 ? 9.606 -19.862 -12.834 1.00 77.19 215 PRO A C 1
ATOM 1588 O O . PRO A 1 215 ? 9.925 -19.589 -11.689 1.00 77.19 215 PRO A O 1
ATOM 1591 N N . GLU A 1 216 ? 10.255 -19.350 -13.885 1.00 78.69 216 GLU A N 1
ATOM 1592 C CA . GLU A 1 216 ? 11.379 -18.402 -13.765 1.00 78.69 216 GLU A CA 1
ATOM 1593 C C . GLU A 1 216 ? 10.963 -16.987 -13.318 1.00 78.69 216 GLU A C 1
ATOM 1595 O O . GLU A 1 216 ? 11.818 -16.137 -13.075 1.00 78.69 216 GLU A O 1
ATOM 1600 N N . VAL A 1 217 ? 9.661 -16.677 -13.286 1.00 79.06 217 VAL A N 1
ATOM 1601 C CA . VAL A 1 217 ? 9.169 -15.360 -12.860 1.00 79.06 217 VAL A CA 1
ATOM 1602 C C . VAL A 1 217 ? 8.745 -15.434 -11.398 1.00 79.06 217 VAL A C 1
ATOM 1604 O O . VAL A 1 217 ? 7.618 -15.813 -11.072 1.00 79.06 217 VAL A O 1
ATOM 1607 N N . ASP A 1 218 ? 9.656 -15.015 -10.526 1.00 73.94 218 ASP A N 1
ATOM 1608 C CA . ASP A 1 218 ? 9.502 -15.147 -9.076 1.00 73.94 218 ASP A CA 1
ATOM 1609 C C . ASP A 1 218 ? 8.422 -14.229 -8.495 1.00 73.94 218 ASP A C 1
ATOM 1611 O O . ASP A 1 218 ? 7.719 -14.606 -7.554 1.00 73.94 218 ASP A O 1
ATOM 1615 N N . SER A 1 219 ? 8.245 -13.029 -9.058 1.00 81.75 219 SER A N 1
ATOM 1616 C CA . SER A 1 219 ? 7.327 -12.028 -8.515 1.00 81.75 219 SER A CA 1
ATOM 1617 C C . SER A 1 219 ? 6.806 -11.039 -9.562 1.00 81.75 219 SER A C 1
ATOM 1619 O O . SER A 1 219 ? 7.306 -10.915 -10.682 1.00 81.75 219 SER A O 1
ATOM 1621 N N . LEU A 1 220 ? 5.739 -10.334 -9.190 1.00 86.25 220 LEU A N 1
ATOM 1622 C CA . LEU A 1 220 ? 5.161 -9.251 -9.973 1.00 86.25 220 LEU A CA 1
ATOM 1623 C C . LEU A 1 220 ? 5.756 -7.912 -9.522 1.00 86.25 220 LEU A C 1
ATOM 1625 O O . LEU A 1 220 ? 6.058 -7.734 -8.345 1.00 86.25 220 LEU A O 1
ATOM 1629 N N . ASN A 1 221 ? 5.843 -6.938 -10.432 1.00 90.44 221 ASN A N 1
ATOM 1630 C CA . ASN A 1 221 ? 6.216 -5.568 -10.073 1.00 90.44 221 ASN A CA 1
ATOM 1631 C C . ASN A 1 221 ? 5.354 -5.041 -8.911 1.00 90.44 221 ASN A C 1
ATOM 1633 O O . ASN A 1 221 ? 4.128 -5.215 -8.906 1.00 90.44 221 ASN A O 1
ATOM 1637 N N . LEU A 1 222 ? 5.987 -4.338 -7.970 1.00 92.50 222 LEU A N 1
ATOM 1638 C CA . LEU A 1 222 ? 5.362 -3.875 -6.733 1.00 92.50 222 LEU A CA 1
ATOM 1639 C C . LEU A 1 222 ? 4.115 -3.043 -6.986 1.00 92.50 222 LEU A C 1
ATOM 1641 O O . LEU A 1 222 ? 3.100 -3.234 -6.315 1.00 92.50 222 LEU A O 1
ATOM 1645 N N . SER A 1 223 ? 4.156 -2.137 -7.965 1.00 93.62 223 SER A N 1
ATOM 1646 C CA . SER A 1 223 ? 3.016 -1.265 -8.250 1.00 93.62 223 SER A CA 1
ATOM 1647 C C . SER A 1 223 ? 1.811 -2.041 -8.786 1.00 93.62 223 SER A C 1
ATOM 1649 O O . SER A 1 223 ? 0.671 -1.753 -8.412 1.00 93.62 223 SER A O 1
ATOM 1651 N N . VAL A 1 224 ? 2.055 -3.081 -9.589 1.00 94.44 224 VAL A N 1
ATOM 1652 C CA . VAL A 1 224 ? 1.001 -3.933 -10.151 1.00 94.44 224 VAL A CA 1
ATOM 1653 C C . VAL A 1 224 ? 0.434 -4.866 -9.081 1.00 94.44 224 VAL A C 1
ATOM 1655 O O . VAL A 1 224 ? -0.787 -4.957 -8.943 1.00 94.44 224 VAL A O 1
ATOM 1658 N N . ALA A 1 225 ? 1.291 -5.504 -8.278 1.00 92.94 225 ALA A N 1
ATOM 1659 C CA . ALA A 1 225 ? 0.861 -6.343 -7.159 1.00 92.94 225 ALA A CA 1
ATOM 1660 C C . ALA A 1 225 ? 0.002 -5.546 -6.167 1.00 92.94 225 ALA A C 1
ATOM 1662 O O . ALA A 1 225 ? -1.093 -5.975 -5.798 1.00 92.94 225 ALA A O 1
ATOM 1663 N N . THR A 1 226 ? 0.443 -4.333 -5.829 1.00 95.12 226 THR A N 1
ATOM 1664 C CA . THR A 1 226 ? -0.299 -3.417 -4.956 1.00 95.12 226 THR A CA 1
ATOM 1665 C C . THR A 1 226 ? -1.687 -3.105 -5.520 1.00 95.12 226 THR A C 1
ATOM 1667 O O . THR A 1 226 ? -2.675 -3.198 -4.796 1.00 95.12 226 THR A O 1
ATOM 1670 N N . ALA A 1 227 ? -1.805 -2.790 -6.814 1.00 95.50 227 ALA A N 1
ATOM 1671 C CA . ALA A 1 227 ? -3.099 -2.494 -7.433 1.00 95.50 227 ALA A CA 1
ATOM 1672 C C . ALA A 1 227 ? -4.075 -3.686 -7.370 1.00 95.50 227 ALA A C 1
ATOM 1674 O O . ALA A 1 227 ? -5.257 -3.500 -7.071 1.00 95.50 227 ALA A O 1
ATOM 1675 N N . ILE A 1 228 ? -3.586 -4.910 -7.603 1.00 94.38 228 ILE A N 1
ATOM 1676 C CA . ILE A 1 228 ? -4.396 -6.137 -7.513 1.00 94.38 228 ILE A CA 1
ATOM 1677 C C . ILE A 1 228 ? -4.892 -6.354 -6.081 1.00 94.38 228 ILE A C 1
ATOM 1679 O O . ILE A 1 228 ? -6.074 -6.643 -5.876 1.00 94.38 228 ILE A O 1
ATOM 1683 N N . LEU A 1 229 ? -4.008 -6.194 -5.094 1.00 94.19 229 LEU A N 1
ATOM 1684 C CA . LEU A 1 229 ? -4.341 -6.368 -3.681 1.00 94.19 229 LEU A CA 1
ATOM 1685 C C . LEU A 1 229 ? -5.376 -5.339 -3.219 1.00 94.19 229 LEU A C 1
ATOM 1687 O O . LEU A 1 229 ? -6.370 -5.717 -2.605 1.00 94.19 229 LEU A O 1
ATOM 1691 N N . ILE A 1 230 ? -5.208 -4.063 -3.579 1.00 94.56 230 ILE A N 1
ATOM 1692 C CA . ILE A 1 230 ? -6.177 -3.007 -3.252 1.00 94.56 230 ILE A CA 1
ATOM 1693 C C . ILE A 1 230 ? -7.549 -3.324 -3.855 1.00 94.56 230 ILE A C 1
ATOM 1695 O O . ILE A 1 230 ? -8.562 -3.252 -3.157 1.00 94.56 230 ILE A O 1
ATOM 1699 N N . GLN A 1 231 ? -7.591 -3.704 -5.137 1.00 93.38 231 GLN A N 1
ATOM 1700 C CA . GLN A 1 231 ? -8.839 -4.053 -5.815 1.00 93.38 231 GLN A CA 1
ATOM 1701 C C . GLN A 1 231 ? -9.543 -5.222 -5.116 1.00 93.38 231 GLN A C 1
ATOM 1703 O O . GLN A 1 231 ? -10.754 -5.162 -4.915 1.00 93.38 231 GLN A O 1
ATOM 1708 N N . LYS A 1 232 ? -8.809 -6.268 -4.723 1.00 91.56 232 LYS A N 1
ATOM 1709 C CA . LYS A 1 232 ? -9.387 -7.425 -4.027 1.00 91.56 232 LYS A CA 1
ATOM 1710 C C . LYS A 1 232 ? -9.860 -7.088 -2.610 1.00 91.56 232 LYS A C 1
ATOM 1712 O O . LYS A 1 232 ? -10.976 -7.444 -2.256 1.00 91.56 232 LYS A O 1
ATOM 1717 N N . LEU A 1 233 ? -9.083 -6.332 -1.836 1.00 91.75 233 LEU A N 1
ATOM 1718 C CA . LEU A 1 233 ? -9.447 -5.948 -0.465 1.00 91.75 233 LEU A CA 1
ATOM 1719 C C . LEU A 1 233 ? -10.694 -5.049 -0.407 1.00 91.75 233 LEU A C 1
ATOM 1721 O O . LEU A 1 233 ? -11.514 -5.182 0.504 1.00 91.75 233 LEU A O 1
ATOM 1725 N N . LEU A 1 234 ? -10.841 -4.126 -1.367 1.00 89.81 234 LEU A N 1
ATOM 1726 C CA . LEU A 1 234 ? -11.945 -3.160 -1.391 1.00 89.81 234 LEU A CA 1
ATOM 1727 C C . LEU A 1 234 ? -13.189 -3.656 -2.142 1.00 89.81 234 LEU A C 1
ATOM 1729 O O . LEU A 1 234 ? -14.307 -3.329 -1.733 1.00 89.81 234 LEU A O 1
ATOM 1733 N N . ASN A 1 235 ? -13.015 -4.422 -3.222 1.00 82.44 235 ASN A N 1
ATOM 1734 C CA . ASN A 1 235 ? -14.087 -4.748 -4.171 1.00 82.44 235 ASN A CA 1
ATOM 1735 C C . ASN A 1 235 ? -14.251 -6.252 -4.458 1.00 82.44 235 ASN A C 1
ATOM 1737 O O . ASN A 1 235 ? -15.178 -6.604 -5.190 1.00 82.44 235 ASN A O 1
ATOM 1741 N N . GLY A 1 236 ? -13.349 -7.102 -3.954 1.00 62.53 236 GLY A N 1
ATOM 1742 C CA . GLY A 1 236 ? -13.376 -8.560 -4.137 1.00 62.53 236 GLY A CA 1
ATOM 1743 C C . GLY A 1 236 ? -14.504 -9.256 -3.397 1.00 62.53 236 GLY A C 1
ATOM 1744 O O . GLY A 1 236 ? -15.111 -8.641 -2.495 1.00 62.53 236 GLY A O 1
#

Organism: NCBI:txid41880

pLDDT: mean 74.38, std 22.03, range [30.28, 97.12]

InterPro domains:
  IPR001537 tRNA/rRNA methyltransferase, SpoU type [PF00588] (19-104)
  IPR001537 tRNA/rRNA methyltransferase, SpoU type [PF00588] (166-230)
  IPR029026 tRNA (guanine-N1-)-methyltransferase, N-terminal [G3DSA:3.40.1280.10] (14-235)
  IPR029028 Alpha/beta knot methyltransferases [SSF75217] (13-230)
  IPR047182 rRNA methyltransferase 1, mitochondrial [PTHR46103] (18-234)

Secondary structure (DSSP, 8-state):
--SS--------STT--EEEEEESS---HHHHHHHHHHHHHHT-SEEEEESSSS--S-HHHHHHTTTGGGTS-EEEES-HHHHHHHHHHTT--EEEE-------------------------------------------------------------------------SPPPPPPTT-EEEEEE-BTTTBS-HHHHTT-SEEE-PPPPTTS-TT-----HHHHHHHHHHHHHH-

Radius of gyration: 28.12 Å; chains: 1; bounding box: 89×54×63 Å